Protein 3NUR (pdb70)

Solvent-accessible surface area: 13590 Å² total

B-factor: mean 18.3, std 12.41, range [3.0, 87.82]

Sequence (299 aa):
KSITFEEHYVIIEDIQKETNADELSHHDERIQFNNQDVQIQVLSYGNGSPSNLVGQKAIELCQKANDQLANYIAQYPNRFVGFATLPINEPEAAAREFERCINDLGFKGALIGRAQDGFLDQDKYDIIFKTAENLDVPIYLHPAPVNSDIYQSYYKGNYPEVTAATFACFGYGWHIDVGIIHAIHLVLSGIFDRYPKLNIIGHWGEFIPFFLERDEALFAEHLNHSSVSYYFKNSFYITPSGLTKPQFDLVKKEVGIDRILYAADYPYIEPEKLGVFLDELGLTDEEKEKISSYTNGAKLLGL

Secondary structure (DSSP, 8-state):
-EEEEEEEEB-HHHHHH--TTBTT-HHHHHH--TT-EEEEEEEE-TT-GGGS-HHHHHHHHHHHHHHHHHHHHHSTTTEEE-B---TTSHHHHHHHHHHHHHTT----EE---BTTB-TTSGGGHHHHHHHHHHT--EEB---PPPHHHIIIII--SS-HHHHHHHHTTTTHHHHHHHHHHHHHHHTTHHHHSTT---B-GGGTTGGGGS----SS--TTSSS-HHHHHHHS--B------HHHHHHHHHHH-GGGB-B---TTT---TTHHHHTTSS---HHHHHIIIIIHHHHHHT-

Nearest PDB structures (foldseek):
  8yt2-assembly2_C  TM=8.471E-01  e=1.048E-15  Pseudomonas fluorescens
  6mgt-assembly1_B  TM=7.999E-01  e=3.110E-15  Pseudomonas fluorescens
  4epk-assembly1_B  TM=8.417E-01  e=3.799E-14  Pseudomonas fluorescens
  8fum-assembly1_H  TM=7.997E-01  e=4.814E-12  Rhodococcus wratislaviensis NBRC 100605
  6m1w-assembly1_A  TM=7.226E-01  e=1.282E-11  Rhodococcus wratislaviensis

CATH classification: 3.20.20.140

Radius of gyration: 18.46 Å; Cα contacts (8 Å, |Δi|>4): 537; chains: 1; bounding box: 50×48×47 Å

Structure (mmCIF, N/CA/C/O backbone):
data_3NUR
#
_entry.id   3NUR
#
_cell.length_a   83.289
_cell.length_b   99.160
_cell.length_c   92.126
_cell.angle_alpha   90.00
_cell.angle_beta   90.00
_cell.angle_gamma   90.00
#
_symmetry.space_group_name_H-M   'C 2 2 21'
#
loop_
_entity.id
_entity.type
_entity.pdbx_description
1 polymer Amidohydrolase
2 non-polymer 'CALCIUM ION'
3 water water
#
loop_
_atom_site.group_PDB
_atom_site.id
_atom_site.type_symbol
_atom_site.label_atom_id
_atom_site.label_alt_id
_atom_site.label_comp_id
_atom_site.label_asym_id
_atom_site.label_entity_id
_atom_site.label_seq_id
_atom_site.pdbx_PDB_ins_code
_atom_site.Cartn_x
_atom_site.Cartn_y
_atom_site.Cartn_z
_atom_site.occupancy
_atom_site.B_iso_or_equiv
_atom_site.auth_seq_id
_atom_site.auth_comp_id
_atom_site.auth_asym_id
_atom_site.auth_atom_id
_atom_site.pdbx_PDB_model_num
ATOM 9 N N . LYS A 1 23 ? 23.259 12.404 33.206 1.00 21.92 23 LYS A N 1
ATOM 10 C CA . LYS A 1 23 ? 23.580 13.806 33.467 1.00 20.99 23 LYS A CA 1
ATOM 11 C C . LYS A 1 23 ? 23.081 14.756 32.390 1.00 22.04 23 LYS A C 1
ATOM 12 O O . LYS A 1 23 ? 22.931 14.367 31.231 1.00 21.45 23 LYS A O 1
ATOM 18 N N . SER A 1 24 ? 22.793 16.000 32.792 1.00 14.63 24 SER A N 1
ATOM 19 C CA . SER A 1 24 ? 22.243 16.979 31.873 1.00 12.00 24 SER A CA 1
ATOM 20 C C . SER A 1 24 ? 23.065 18.229 31.744 1.00 13.69 24 SER A C 1
ATOM 21 O O . SER A 1 24 ? 23.898 18.534 32.611 1.00 13.37 24 SER A O 1
ATOM 24 N N . ILE A 1 25 ? 22.814 18.956 30.654 1.00 8.36 25 ILE A N 1
ATOM 25 C CA . ILE A 1 25 ? 23.334 20.305 30.396 1.00 9.08 25 ILE A CA 1
ATOM 26 C C . ILE A 1 25 ? 22.052 21.169 30.499 1.00 12.59 25 ILE A C 1
ATOM 27 O O . ILE A 1 25 ? 21.075 20.889 29.794 1.00 11.34 25 ILE A O 1
ATOM 32 N N . THR A 1 26 ? 22.038 22.183 31.378 1.00 8.20 26 THR A N 1
ATOM 33 C CA . THR A 1 26 ? 20.851 23.040 31.558 1.00 8.11 26 THR A CA 1
ATOM 34 C C . THR A 1 26 ? 21.140 24.440 30.966 1.00 11.78 26 THR A C 1
ATOM 35 O O . THR A 1 26 ? 22.224 25.010 31.193 1.00 11.41 26 THR A O 1
ATOM 39 N N . PHE A 1 27 ? 20.184 24.973 30.191 1.00 8.20 27 PHE A N 1
ATOM 40 C CA . PHE A 1 27 ? 20.407 26.172 29.382 1.00 8.25 27 PHE A CA 1
ATOM 41 C C . PHE A 1 27 ? 19.903 27.536 29.856 1.00 12.10 27 PHE A C 1
ATOM 42 O O . PHE A 1 27 ? 20.268 28.556 29.253 1.00 12.16 27 PHE A O 1
ATOM 50 N N . GLU A 1 28 ? 19.033 27.571 30.878 1.00 8.96 28 GLU A N 1
ATOM 51 C CA . GLU A 1 28 ? 18.497 28.858 31.337 1.00 8.42 28 GLU A CA 1
ATOM 52 C C . GLU A 1 28 ? 18.724 28.937 32.820 1.00 12.64 28 GLU A C 1
ATOM 53 O O . GLU A 1 28 ? 17.825 28.663 33.597 1.00 12.63 28 GLU A O 1
ATOM 59 N N . GLU A 1 29 ? 19.974 29.184 33.214 1.00 8.66 29 GLU A N 1
ATOM 60 C CA . GLU A 1 29 ? 20.387 29.163 34.620 1.00 8.56 29 GLU A CA 1
ATOM 61 C C . GLU A 1 29 ? 21.029 30.510 34.883 1.00 11.88 29 GLU A C 1
ATOM 62 O O . GLU A 1 29 ? 21.909 30.929 34.114 1.00 10.48 29 GLU A O 1
ATOM 68 N N . HIS A 1 30 ? 20.545 31.206 35.927 1.00 8.63 30 HIS A N 1
ATOM 69 C CA . HIS A 1 30 ? 20.908 32.595 36.150 1.00 8.91 30 HIS A CA 1
ATOM 70 C C . HIS A 1 30 ? 21.819 32.921 37.294 1.00 11.80 30 HIS A C 1
ATOM 71 O O . HIS A 1 30 ? 21.826 32.247 38.322 1.00 10.88 30 HIS A O 1
ATOM 78 N N . TYR A 1 31 ? 22.514 34.043 37.134 1.00 8.11 31 TYR A N 1
ATOM 79 C CA . TYR A 1 31 ? 23.346 34.607 38.182 1.00 7.62 31 TYR A CA 1
ATOM 80 C C . TYR A 1 31 ? 23.176 36.124 38.176 1.00 11.00 31 TYR A C 1
ATOM 81 O O . TYR A 1 31 ? 22.813 36.692 37.156 1.00 10.33 31 TYR A O 1
ATOM 90 N N . VAL A 1 32 ? 23.498 36.781 39.302 1.00 8.45 32 VAL A N 1
ATOM 91 C CA . VAL A 1 32 ? 23.575 38.244 39.362 1.00 9.54 32 VAL A CA 1
ATOM 92 C C . VAL A 1 32 ? 24.826 38.543 40.172 1.00 13.31 32 VAL A C 1
ATOM 93 O O . VAL A 1 32 ? 25.336 37.647 40.868 1.00 11.22 32 VAL A O 1
ATOM 97 N N . ILE A 1 33 ? 25.319 39.791 40.059 1.00 11.68 33 ILE A N 1
ATOM 98 C CA A ILE A 1 33 ? 26.473 40.257 40.825 0.50 12.27 33 ILE A CA 1
ATOM 99 C CA B ILE A 1 33 ? 26.492 40.286 40.787 0.50 12.35 33 ILE A CA 1
ATOM 100 C C . ILE A 1 33 ? 25.983 41.408 41.706 1.00 17.10 33 ILE A C 1
ATOM 101 O O . ILE A 1 33 ? 25.471 42.409 41.198 1.00 14.34 33 ILE A O 1
ATOM 110 N N . GLU A 1 34 ? 26.093 41.230 43.037 1.00 16.80 34 GLU A N 1
ATOM 111 C CA . GLU A 1 34 ? 25.613 42.211 44.028 1.00 18.81 34 GLU A CA 1
ATOM 112 C C . GLU A 1 34 ? 26.017 43.658 43.724 1.00 23.30 34 GLU A C 1
ATOM 113 O O . GLU A 1 34 ? 25.148 44.530 43.698 1.00 22.39 34 GLU A O 1
ATOM 119 N N . ASP A 1 35 ? 27.314 43.893 43.441 1.00 21.73 35 ASP A N 1
ATOM 120 C CA . ASP A 1 35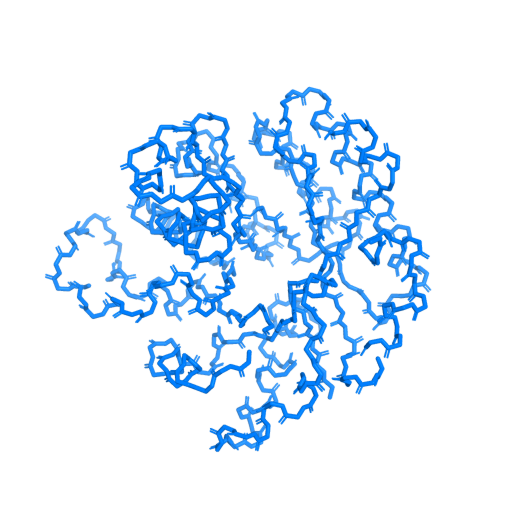 ? 27.833 45.227 43.124 1.00 22.57 35 ASP A CA 1
ATOM 121 C C . ASP A 1 35 ? 27.221 45.823 41.860 1.00 26.18 35 ASP A C 1
ATOM 122 O O . ASP A 1 35 ? 27.009 47.038 41.805 1.00 26.13 35 ASP A O 1
ATOM 127 N N . ILE A 1 36 ? 26.875 44.964 40.869 1.00 20.95 36 ILE A N 1
ATOM 128 C CA . ILE A 1 36 ? 26.232 45.401 39.624 1.00 19.46 36 ILE A CA 1
ATOM 129 C C . ILE A 1 36 ? 24.775 45.694 39.931 1.00 22.54 36 ILE A C 1
ATOM 130 O O . ILE A 1 36 ? 24.235 46.674 39.410 1.00 21.22 36 ILE A O 1
ATOM 135 N N . GLN A 1 37 ? 24.150 44.885 40.822 1.00 19.27 37 GLN A N 1
ATOM 136 C CA . GLN A 1 37 ? 22.750 45.110 41.222 1.00 19.97 37 GLN A CA 1
ATOM 137 C C . GLN A 1 37 ? 22.545 46.467 41.903 1.00 26.50 37 GLN A C 1
ATOM 138 O O . GLN A 1 37 ? 21.502 47.081 41.704 1.00 26.26 37 GLN A O 1
ATOM 144 N N . LYS A 1 38 ? 23.531 46.927 42.699 1.00 25.75 38 LYS A N 1
ATOM 145 C CA . LYS A 1 38 ? 23.472 48.234 43.381 1.00 27.36 38 LYS A CA 1
ATOM 146 C C . LYS A 1 38 ? 23.420 49.368 42.340 1.00 35.06 38 LYS A C 1
ATOM 147 O O . LYS A 1 38 ? 22.753 50.374 42.567 1.00 35.05 38 LYS A O 1
ATOM 153 N N . GLU A 1 39 ? 24.103 49.181 41.191 1.00 33.55 39 GLU A N 1
ATOM 154 C CA . GLU A 1 39 ? 24.177 50.149 40.086 1.00 34.18 39 GLU A CA 1
ATOM 155 C C . GLU A 1 39 ? 22.967 50.119 39.152 1.00 40.73 39 GLU A C 1
ATOM 156 O O . GLU A 1 39 ? 22.515 51.183 38.727 1.00 42.12 39 GLU A O 1
ATOM 162 N N . THR A 1 40 ? 22.455 48.919 38.809 1.00 36.79 40 THR A N 1
ATOM 163 C CA . THR A 1 40 ? 21.287 48.779 37.928 1.00 38.17 40 THR A CA 1
ATOM 164 C C . THR A 1 40 ? 20.000 49.088 38.713 1.00 87.82 40 THR A C 1
ATOM 165 O O . THR A 1 40 ? 19.019 48.345 38.660 1.00 59.17 40 THR A O 1
ATOM 169 N N . ASN A 1 68 ? 17.994 35.638 46.970 1.00 32.14 68 ASN A N 1
ATOM 170 C CA . ASN A 1 68 ? 19.421 35.919 47.100 1.00 30.21 68 ASN A CA 1
ATOM 171 C C . ASN A 1 68 ? 20.305 34.849 46.443 1.00 27.64 68 ASN A C 1
ATOM 172 O O . ASN A 1 68 ? 21.475 35.119 46.189 1.00 26.04 68 ASN A O 1
ATOM 177 N N . ALA A 1 69 ? 19.761 33.626 46.209 1.00 21.55 69 ALA A N 1
ATOM 178 C CA . ALA A 1 69 ? 20.502 32.502 45.625 1.00 20.00 69 ALA A CA 1
ATOM 179 C C . ALA A 1 69 ? 20.996 32.746 44.191 1.00 19.29 69 ALA A C 1
ATOM 180 O O . ALA A 1 69 ? 21.818 31.976 43.692 1.00 17.84 69 ALA A O 1
ATOM 182 N N . ASP A 1 70 ? 20.530 33.832 43.544 1.00 12.73 70 ASP A N 1
ATOM 183 C CA . ASP A 1 70 ? 21.023 34.180 42.207 1.00 11.35 70 ASP A CA 1
ATOM 184 C C . ASP A 1 70 ? 22.409 34.829 42.287 1.00 15.01 70 ASP A C 1
ATOM 185 O O . ASP A 1 70 ? 23.141 34.786 41.312 1.00 14.39 70 ASP A O 1
ATOM 190 N N . GLU A 1 71 ? 22.807 35.358 43.472 1.00 12.55 71 GLU A N 1
ATOM 191 C CA . GLU A 1 71 ? 24.134 35.985 43.612 1.00 13.62 71 GLU A CA 1
ATOM 192 C C . GLU A 1 71 ? 25.226 34.971 43.310 1.00 17.20 71 GLU A C 1
ATOM 193 O O . GLU A 1 71 ? 25.209 33.862 43.857 1.00 17.60 71 GLU A O 1
ATOM 199 N N . LEU A 1 72 ? 26.147 35.335 42.417 1.00 15.35 72 LEU A N 1
ATOM 200 C CA . LEU A 1 72 ? 27.225 34.456 41.974 1.00 16.76 72 LEU A CA 1
ATOM 201 C C . LEU A 1 72 ? 28.055 33.852 43.129 1.00 19.55 72 LEU A C 1
ATOM 202 O O . LEU A 1 72 ? 28.569 32.743 42.992 1.00 18.56 72 LEU A O 1
ATOM 207 N N . SER A 1 73 ? 28.088 34.535 44.281 1.00 16.39 73 SER A N 1
ATOM 208 C CA . SER A 1 73 ? 28.788 34.070 45.496 1.00 17.08 73 SER A CA 1
ATOM 209 C C . SER A 1 73 ? 28.093 32.856 46.169 1.00 21.20 73 SER A C 1
ATOM 210 O O . SER A 1 73 ? 28.710 32.179 46.998 1.00 21.35 73 SER A O 1
ATOM 213 N N . HIS A 1 74 ? 26.823 32.579 45.820 1.00 16.69 74 HIS A N 1
ATOM 214 C CA . HIS A 1 74 ? 26.046 31.467 46.388 1.00 17.04 74 HIS A CA 1
ATOM 215 C C . HIS A 1 74 ? 26.347 30.141 45.663 1.00 16.96 74 HIS A C 1
ATOM 216 O O . HIS A 1 74 ? 25.434 29.429 45.220 1.00 15.15 74 HIS A O 1
ATOM 223 N N . HIS A 1 75 ? 27.636 29.806 45.596 1.00 12.88 75 HIS A N 1
ATOM 224 C CA . HIS A 1 75 ? 28.188 28.647 44.904 1.00 12.80 75 HIS A CA 1
ATOM 225 C C . HIS A 1 75 ? 27.698 27.304 45.459 1.00 15.21 75 HIS A C 1
ATOM 226 O O . HIS A 1 75 ? 27.302 26.418 44.695 1.00 13.53 75 HIS A O 1
ATOM 233 N N . ASP A 1 76 ? 27.777 27.133 46.771 1.00 12.04 76 ASP A N 1
ATOM 234 C CA . ASP A 1 76 ? 27.374 25.874 47.396 1.00 12.18 76 ASP A CA 1
ATOM 235 C C . ASP A 1 76 ? 25.906 25.543 47.191 1.00 14.68 76 ASP A C 1
ATOM 236 O O . ASP A 1 76 ? 25.579 24.381 46.945 1.00 13.12 76 ASP A O 1
ATOM 241 N N . GLU A 1 77 ? 25.022 26.549 47.257 1.00 12.77 77 GLU A N 1
ATOM 242 C CA . GLU A 1 77 ? 23.589 26.336 47.013 1.00 12.79 77 GLU A CA 1
ATOM 243 C C . GLU A 1 77 ? 23.370 25.875 45.570 1.00 14.44 77 GLU A C 1
ATOM 244 O O . GLU A 1 77 ? 22.591 24.956 45.337 1.00 14.50 77 GLU A O 1
ATOM 250 N N . ARG A 1 78 ? 24.117 26.465 44.633 1.00 11.06 78 ARG A N 1
ATOM 251 C CA . ARG A 1 78 ? 24.055 26.128 43.198 1.00 10.69 78 ARG A CA 1
ATOM 252 C C . ARG A 1 78 ? 24.522 24.673 42.951 1.00 14.15 78 ARG A C 1
ATOM 253 O O . ARG A 1 78 ? 23.831 23.890 42.286 1.00 12.43 78 ARG A O 1
ATOM 261 N N . ILE A 1 79 ? 25.683 24.306 43.518 1.00 10.78 79 ILE A N 1
ATOM 262 C CA . ILE A 1 79 ? 26.247 22.955 43.360 1.00 10.83 79 ILE A CA 1
ATOM 263 C C . ILE A 1 79 ? 25.373 21.891 43.987 1.00 14.05 79 ILE A C 1
ATOM 264 O O . ILE A 1 79 ? 25.258 20.796 43.425 1.00 13.17 79 ILE A O 1
ATOM 269 N N . GLN A 1 80 ? 24.779 22.191 45.163 1.00 11.52 80 GLN A N 1
ATOM 270 C CA . GLN A 1 80 ? 23.875 21.261 45.854 1.00 10.99 80 GLN A CA 1
ATOM 271 C C . GLN A 1 80 ? 22.709 20.930 44.917 1.00 14.85 80 GLN A C 1
ATOM 272 O O . GLN A 1 80 ? 22.399 19.745 44.722 1.00 14.22 80 GLN A O 1
ATOM 278 N N . PHE A 1 81 ? 22.105 21.979 44.297 1.00 9.80 81 PHE A N 1
ATOM 279 C CA . PHE A 1 81 ? 20.983 21.783 43.391 1.00 9.24 81 PHE A CA 1
ATOM 280 C C . PHE A 1 81 ? 21.397 20.936 42.193 1.00 11.55 81 PHE A C 1
ATOM 281 O O . PHE A 1 81 ? 20.722 19.964 41.879 1.00 11.98 81 PHE A O 1
ATOM 297 N N . ASN A 1 83 ? 24.017 18.833 41.754 1.00 13.23 83 ASN A N 1
ATOM 298 C CA . ASN A 1 83 ? 24.361 17.462 42.128 1.00 13.61 83 ASN A CA 1
ATOM 299 C C . ASN A 1 83 ? 23.154 16.615 42.449 1.00 15.89 83 ASN A C 1
ATOM 300 O O . ASN A 1 83 ? 23.075 15.485 41.981 1.00 15.78 83 ASN A O 1
ATOM 305 N N . ASN A 1 84 ? 22.190 17.169 43.187 1.00 11.98 84 ASN A N 1
ATOM 306 C CA . ASN A 1 84 ? 20.966 16.449 43.548 1.00 11.96 84 ASN A CA 1
ATOM 307 C C . ASN A 1 84 ? 20.051 16.193 42.356 1.00 15.91 84 ASN A C 1
ATOM 308 O O . ASN A 1 84 ? 19.247 15.257 42.391 1.00 14.85 84 ASN A O 1
ATOM 313 N N . GLN A 1 85 ? 20.129 17.063 41.331 1.00 11.63 85 GLN A N 1
ATOM 314 C CA . GLN A 1 85 ? 19.272 16.942 40.134 1.00 11.14 85 GLN A CA 1
ATOM 315 C C . GLN A 1 85 ? 19.966 16.370 38.904 1.00 15.66 85 GLN A C 1
ATOM 316 O O . GLN A 1 85 ? 19.421 16.454 37.790 1.00 14.83 85 GLN A O 1
ATOM 322 N N . ASP A 1 86 ? 21.168 15.798 39.088 1.00 12.95 86 ASP A N 1
ATOM 323 C CA . ASP A 1 86 ? 21.954 15.165 38.024 1.00 13.32 86 ASP A CA 1
ATOM 324 C C . ASP A 1 86 ? 22.322 16.125 36.880 1.00 13.82 86 ASP A C 1
ATOM 325 O O . ASP A 1 86 ? 22.340 15.733 35.710 1.00 14.57 86 ASP A O 1
ATOM 330 N N . VAL A 1 87 ? 22.573 17.387 37.222 1.00 9.54 87 VAL A N 1
ATOM 331 C CA . VAL A 1 87 ? 22.984 18.396 36.249 1.00 8.02 87 VAL A CA 1
ATOM 332 C C . VAL A 1 87 ? 24.509 18.441 36.258 1.00 11.64 87 VAL A C 1
ATOM 333 O O . VAL A 1 87 ? 25.098 18.836 37.269 1.00 12.01 87 VAL A O 1
ATOM 337 N N . GLN A 1 88 ? 25.136 18.146 35.111 1.00 9.88 88 GLN A N 1
ATOM 338 C CA . GLN A 1 88 ? 26.592 18.196 34.959 1.00 10.57 88 GLN A CA 1
ATOM 339 C C . GLN A 1 88 ? 26.994 19.639 34.688 1.00 14.06 88 GLN A C 1
ATOM 340 O O . GLN A 1 88 ? 27.970 20.114 35.259 1.00 13.56 88 GLN A O 1
ATOM 346 N N . ILE A 1 89 ? 26.267 20.328 33.772 1.00 10.53 89 ILE A N 1
ATOM 347 C CA . ILE A 1 89 ? 26.613 21.698 33.406 1.00 10.11 89 ILE A CA 1
ATOM 348 C C . ILE A 1 89 ? 25.439 22.647 33.473 1.00 14.60 89 ILE A C 1
ATOM 349 O O . ILE A 1 89 ? 24.355 22.334 32.959 1.00 13.85 89 ILE A O 1
ATOM 354 N N . GLN A 1 90 ? 25.690 23.858 34.022 1.00 10.88 90 GLN A N 1
ATOM 355 C CA . GLN A 1 90 ? 24.748 24.946 33.917 1.00 9.66 90 GLN A CA 1
ATOM 356 C C . GLN A 1 90 ? 25.383 25.926 32.922 1.00 11.33 90 GLN A C 1
ATOM 357 O O . GLN A 1 90 ? 26.574 26.256 33.046 1.00 10.17 90 GLN A O 1
ATOM 363 N N . VAL A 1 91 ? 24.591 26.385 31.961 1.00 8.28 91 VAL A N 1
ATOM 364 C CA . VAL A 1 91 ? 24.994 27.431 31.003 1.00 8.97 91 VAL A CA 1
ATOM 365 C C . VAL A 1 91 ? 24.501 28.707 31.698 1.00 12.87 91 VAL A C 1
ATOM 366 O O . VAL A 1 91 ? 23.289 28.874 31.924 1.00 12.28 91 VAL A O 1
ATOM 370 N N . LEU A 1 92 ? 25.445 29.551 32.152 1.00 8.93 92 LEU A N 1
ATOM 371 C CA . LEU A 1 92 ? 25.105 30.696 32.990 1.00 9.21 92 LEU A CA 1
ATOM 372 C C . LEU A 1 92 ? 24.861 32.008 32.225 1.00 12.09 92 LEU A C 1
ATOM 373 O O . LEU A 1 92 ? 25.631 32.357 31.327 1.00 12.70 92 LEU A O 1
ATOM 378 N N . SER A 1 93 ? 23.779 32.721 32.604 1.00 9.10 93 SER A N 1
ATOM 379 C CA . SER A 1 93 ? 23.381 34.008 32.022 1.00 9.07 93 SER A CA 1
ATOM 380 C C . SER A 1 93 ? 22.932 34.974 33.113 1.00 10.62 93 SER A C 1
ATOM 381 O O . SER A 1 93 ? 22.488 34.514 34.152 1.00 10.26 93 SER A O 1
ATOM 384 N N . TYR A 1 94 ? 23.038 36.305 32.892 1.00 8.80 94 TYR A N 1
ATOM 385 C CA . TYR A 1 94 ? 22.614 37.282 33.894 1.00 8.64 94 TYR A CA 1
ATOM 386 C C . TYR A 1 94 ? 21.099 37.212 34.125 1.00 14.05 94 TYR A C 1
ATOM 387 O O . TYR A 1 94 ? 20.339 37.066 33.166 1.00 16.42 94 TYR A O 1
ATOM 396 N N . GLY A 1 95 ? 20.695 37.269 35.387 1.00 9.64 95 GLY A N 1
ATOM 397 C CA . GLY A 1 95 ? 19.301 37.193 35.812 1.00 9.67 95 GLY A CA 1
ATOM 398 C C . GLY A 1 95 ? 18.610 38.538 35.923 1.00 14.66 95 GLY A C 1
ATOM 399 O O . GLY A 1 95 ? 18.806 39.419 35.080 1.00 14.04 95 GLY A O 1
ATOM 400 N N . ASN A 1 96 ? 17.756 38.683 36.941 1.00 12.84 96 ASN A N 1
ATOM 401 C CA . ASN A 1 96 ? 16.951 39.901 37.144 1.00 14.23 96 ASN A CA 1
ATOM 402 C C . ASN A 1 96 ? 17.795 41.157 37.227 1.00 18.49 96 ASN A C 1
ATOM 403 O O . ASN A 1 96 ? 18.844 41.143 37.859 1.00 18.48 96 ASN A O 1
ATOM 408 N N . GLY A 1 97 ? 17.345 42.216 36.561 1.00 16.45 97 GLY A N 1
ATOM 409 C CA . GLY A 1 97 ? 18.048 43.497 36.555 1.00 16.33 97 GLY A CA 1
ATOM 410 C C . GLY A 1 97 ? 19.311 43.515 35.725 1.00 19.46 97 GLY A C 1
ATOM 411 O O . GLY A 1 97 ? 20.254 44.234 36.048 1.00 20.52 97 GLY A O 1
ATOM 412 N N . SER A 1 98 ? 19.359 42.706 34.651 1.00 14.73 98 SER A N 1
ATOM 413 C CA . SER A 1 98 ? 20.537 42.645 33.776 1.00 12.66 98 SER A CA 1
ATOM 414 C C . SER A 1 98 ? 20.963 44.052 33.295 1.00 16.63 98 SER A C 1
ATOM 415 O O . SER A 1 98 ? 20.094 44.846 32.920 1.00 16.84 98 SER A O 1
ATOM 418 N N . PRO A 1 99 ? 22.281 44.350 33.260 1.00 13.24 99 PRO A N 1
ATOM 419 C CA . PRO A 1 99 ? 22.732 45.660 32.739 1.00 13.10 99 PRO A CA 1
ATOM 420 C C . PRO A 1 99 ? 22.498 45.833 31.234 1.00 16.97 99 PRO A C 1
ATOM 421 O O . PRO A 1 99 ? 22.718 46.925 30.719 1.00 15.69 99 PRO A O 1
ATOM 425 N N . SER A 1 100 ? 22.032 44.773 30.527 1.00 14.74 100 SER A N 1
ATOM 426 C CA . SER A 1 100 ? 21.718 44.865 29.098 1.00 14.35 100 SER A CA 1
ATOM 427 C C . SER A 1 100 ? 20.572 45.869 28.842 1.00 16.90 100 SER A C 1
ATOM 428 O O . SER A 1 100 ? 20.450 46.377 27.731 1.00 16.68 100 SER A O 1
ATOM 431 N N . ASN A 1 101 ? 19.721 46.136 29.854 1.00 14.67 101 ASN A N 1
ATOM 432 C CA . ASN A 1 101 ? 18.593 47.061 29.666 1.00 15.99 101 ASN A CA 1
ATOM 433 C C . ASN A 1 101 ? 18.967 48.544 29.859 1.00 18.90 101 ASN A C 1
ATOM 434 O O . ASN A 1 101 ? 18.148 49.418 29.592 1.00 18.60 101 ASN A O 1
ATOM 439 N N . LEU A 1 102 ? 20.210 48.821 30.295 1.00 14.01 102 LEU A N 1
ATOM 440 C CA . LEU A 1 102 ? 20.719 50.184 30.473 1.00 13.00 102 LEU A CA 1
ATOM 441 C C . LEU A 1 102 ? 21.161 50.764 29.122 1.00 15.71 102 LEU A C 1
ATOM 442 O O . LEU A 1 102 ? 21.166 50.061 28.121 1.00 14.51 102 LEU A O 1
ATOM 447 N N . VAL A 1 103 ? 21.563 52.047 29.097 1.00 14.06 103 VAL A N 1
ATOM 448 C CA . VAL A 1 103 ? 21.993 52.675 27.857 1.00 14.22 103 VAL A CA 1
ATOM 449 C C . VAL A 1 103 ? 23.432 53.168 27.950 1.00 17.50 103 VAL A C 1
ATOM 450 O O . VAL A 1 103 ? 23.965 53.384 29.048 1.00 17.79 103 VAL A O 1
ATOM 454 N N . GLY A 1 104 ? 24.010 53.391 26.782 1.00 13.61 104 GLY A N 1
ATOM 455 C CA . GLY A 1 104 ? 25.323 53.983 26.578 1.00 13.59 104 GLY A CA 1
ATOM 456 C C . GLY A 1 104 ? 26.502 53.338 27.262 1.00 18.17 104 GLY A C 1
ATOM 457 O O . GLY A 1 104 ? 26.533 52.122 27.463 1.00 15.33 104 GLY A O 1
ATOM 458 N N . GLN A 1 105 ? 27.487 54.182 27.626 1.00 16.12 105 GLN A N 1
ATOM 459 C CA . GLN A 1 105 ? 28.723 53.753 28.272 1.00 15.76 105 GLN A CA 1
ATOM 460 C C . GLN A 1 105 ? 28.486 52.949 29.562 1.00 17.38 105 GLN A C 1
ATOM 461 O O . GLN A 1 105 ? 29.208 51.965 29.795 1.00 16.37 105 GLN A O 1
ATOM 467 N N . LYS A 1 106 ? 27.501 53.365 30.394 1.00 13.62 106 LYS A N 1
ATOM 468 C CA . LYS A 1 106 ? 27.190 52.636 31.630 1.00 14.09 106 LYS A CA 1
ATOM 469 C C . LYS A 1 106 ? 26.791 51.178 31.311 1.00 17.77 106 LYS A C 1
ATOM 470 O O . LYS A 1 106 ? 27.277 50.261 31.984 1.00 17.29 106 LYS A O 1
ATOM 476 N N . ALA A 1 107 ? 25.929 50.967 30.281 1.00 15.12 107 ALA A N 1
ATOM 477 C CA . ALA A 1 107 ? 25.504 49.618 29.854 1.00 14.37 107 ALA A CA 1
ATOM 478 C C . ALA A 1 107 ? 26.731 48.817 29.404 1.00 16.35 107 ALA A C 1
ATOM 479 O O . ALA A 1 107 ? 26.906 47.665 29.825 1.00 14.43 107 ALA A O 1
ATOM 481 N N . ILE A 1 108 ? 27.597 49.446 28.580 1.00 12.24 108 ILE A N 1
ATOM 482 C CA . ILE A 1 108 ? 28.824 48.810 28.087 1.00 12.09 108 ILE A CA 1
ATOM 483 C C . ILE A 1 108 ? 29.729 48.342 29.240 1.00 16.20 108 ILE A C 1
ATOM 484 O O . ILE A 1 108 ? 30.100 47.161 29.278 1.00 13.36 108 ILE A O 1
ATOM 489 N N . GLU A 1 109 ? 30.082 49.265 30.163 1.00 14.28 109 GLU A N 1
ATOM 490 C CA . GLU A 1 109 ? 30.978 48.982 31.288 1.00 14.56 109 GLU A CA 1
ATOM 491 C C . GLU A 1 109 ? 30.420 47.914 32.229 1.00 16.69 109 GLU A C 1
ATOM 492 O O . GLU A 1 109 ? 31.165 47.032 32.628 1.00 16.79 109 GLU A O 1
ATOM 498 N N . LEU A 1 110 ? 29.123 47.982 32.558 1.00 12.65 110 LEU A N 1
ATOM 499 C CA . LEU A 1 110 ? 28.510 47.007 33.454 1.00 12.01 110 LEU A CA 1
ATOM 500 C C . LEU A 1 110 ? 28.380 45.627 32.828 1.00 14.88 110 LEU A C 1
ATOM 501 O O . LEU A 1 110 ? 28.572 44.643 33.544 1.00 14.62 110 LEU A O 1
ATOM 506 N N . CYS A 1 111 ? 28.129 45.537 31.488 1.00 13.09 111 CYS A N 1
ATOM 507 C CA . CYS A 1 111 ? 28.081 44.218 30.819 1.00 12.58 111 CYS A CA 1
ATOM 508 C C . CYS A 1 111 ? 29.492 43.605 30.818 1.00 15.38 111 CYS A C 1
ATOM 509 O O . CYS A 1 111 ? 29.647 42.405 31.084 1.00 14.40 111 CYS A O 1
ATOM 512 N N . GLN A 1 112 ? 30.525 44.429 30.526 1.00 11.81 112 GLN A N 1
ATOM 513 C CA . GLN A 1 112 ? 31.927 43.972 30.531 1.00 11.94 112 GLN A CA 1
ATOM 514 C C . GLN A 1 112 ? 32.322 43.407 31.896 1.00 17.11 112 GLN A C 1
ATOM 515 O O . GLN A 1 112 ? 32.954 42.354 31.972 1.00 17.87 112 GLN A O 1
ATOM 521 N N . LYS A 1 113 ? 31.906 44.072 32.955 1.00 14.95 113 LYS A N 1
ATOM 522 C CA . LYS A 1 113 ? 32.186 43.654 34.310 1.00 14.59 113 LYS A CA 1
ATOM 523 C C . LYS A 1 113 ? 31.495 42.331 34.639 1.00 14.68 113 LYS A C 1
ATOM 524 O O . LYS A 1 113 ? 32.109 41.445 35.243 1.00 11.38 113 LYS A O 1
ATOM 530 N N . ALA A 1 114 ? 30.202 42.224 34.220 1.00 11.06 114 ALA A N 1
ATOM 531 C CA . ALA A 1 114 ? 29.472 41.003 34.509 1.00 11.67 114 ALA A CA 1
ATOM 532 C C . ALA A 1 114 ? 30.175 39.836 33.809 1.00 12.84 114 ALA A C 1
ATOM 533 O O . ALA A 1 114 ? 30.452 38.817 34.457 1.00 11.75 114 ALA A O 1
ATOM 535 N N . ASN A 1 115 ? 30.498 39.993 32.502 1.00 9.80 115 ASN A N 1
ATOM 536 C CA . ASN A 1 115 ? 31.163 38.934 31.721 1.00 10.24 115 ASN A CA 1
ATOM 537 C C . ASN A 1 115 ? 32.532 38.544 32.297 1.00 14.53 115 ASN A C 1
ATOM 538 O O . ASN A 1 115 ? 32.844 37.353 32.388 1.00 13.62 115 ASN A O 1
ATOM 543 N N . ASP A 1 116 ? 33.315 39.536 32.729 1.00 12.83 116 ASP A N 1
ATOM 544 C CA . ASP A 1 116 ? 34.630 39.267 33.331 1.00 13.11 116 ASP A CA 1
ATOM 545 C C . ASP A 1 116 ? 34.494 38.496 34.634 1.00 15.88 116 ASP A C 1
ATOM 546 O O . ASP A 1 116 ? 35.251 37.547 34.850 1.00 14.79 116 ASP A O 1
ATOM 551 N N . GLN A 1 117 ? 33.538 38.893 35.497 1.00 13.74 117 GLN A N 1
ATOM 552 C CA . GLN A 1 117 ? 33.348 38.208 36.783 1.00 13.72 117 GLN A CA 1
ATOM 553 C C . GLN A 1 117 ? 32.846 36.790 36.560 1.00 14.84 117 GLN A C 1
ATOM 554 O O . GLN A 1 117 ? 33.275 35.864 37.252 1.00 12.96 117 GLN A O 1
ATOM 560 N N . LEU A 1 118 ? 31.957 36.609 35.565 1.00 11.15 118 LEU A N 1
ATOM 561 C CA . LEU A 1 118 ? 31.448 35.287 35.215 1.00 9.89 118 LEU A CA 1
ATOM 562 C C . LEU A 1 118 ? 32.584 34.388 34.744 1.00 13.58 118 LEU A C 1
ATOM 563 O O . LEU A 1 118 ? 32.686 33.254 35.211 1.00 12.55 118 LEU A O 1
ATOM 568 N N . ALA A 1 119 ? 33.443 34.894 33.831 1.00 12.90 119 ALA A N 1
ATOM 569 C CA . ALA A 1 119 ? 34.604 34.153 33.317 1.00 12.98 119 ALA A CA 1
ATOM 570 C C . ALA A 1 119 ? 35.562 33.721 34.455 1.00 16.14 119 ALA A C 1
ATOM 571 O O . ALA A 1 119 ? 36.062 32.599 34.408 1.00 14.66 119 ALA A O 1
ATOM 573 N N . ASN A 1 120 ? 35.798 34.601 35.464 1.00 15.05 120 ASN A N 1
ATOM 574 C CA . ASN A 1 120 ? 36.633 34.287 36.636 1.00 15.81 120 ASN A CA 1
ATOM 575 C C . ASN A 1 120 ? 36.020 33.139 37.454 1.00 18.74 120 ASN A C 1
ATOM 576 O O . ASN A 1 120 ? 36.740 32.274 37.950 1.00 18.83 120 ASN A O 1
ATOM 581 N N . TYR A 1 121 ? 34.687 33.124 37.568 1.00 14.69 121 TYR A N 1
ATOM 582 C CA . TYR A 1 121 ? 33.968 32.083 38.297 1.00 14.19 121 TYR A CA 1
ATOM 583 C C . TYR A 1 121 ? 34.050 30.743 37.564 1.00 16.71 121 TYR A C 1
ATOM 584 O O . TYR A 1 121 ? 34.319 29.715 38.191 1.00 17.68 121 TYR A O 1
ATOM 593 N N . ILE A 1 122 ? 33.818 30.748 36.247 1.00 13.05 122 ILE A N 1
ATOM 594 C CA . ILE A 1 122 ? 33.844 29.512 35.441 1.00 12.81 122 ILE A CA 1
ATOM 595 C C . ILE A 1 122 ? 35.251 28.912 35.449 1.00 17.09 122 ILE A C 1
ATOM 596 O O . ILE A 1 122 ? 35.393 27.686 35.517 1.00 16.15 122 ILE A O 1
ATOM 601 N N . ALA A 1 123 ? 36.290 29.773 35.420 1.00 15.03 123 ALA A N 1
ATOM 602 C CA . ALA A 1 123 ? 37.701 29.317 35.435 1.00 14.65 123 ALA A CA 1
ATOM 603 C C . ALA A 1 123 ? 38.005 28.466 36.696 1.00 19.35 123 ALA A C 1
ATOM 604 O O . ALA A 1 123 ? 38.850 27.569 36.624 1.00 17.95 123 ALA A O 1
ATOM 606 N N . GLN A 1 124 ? 37.305 28.745 37.828 1.00 16.76 124 GLN A N 1
ATOM 607 C CA . GLN A 1 124 ? 37.440 27.999 39.083 1.00 17.53 124 GLN A CA 1
ATOM 608 C C . GLN A 1 124 ? 36.736 26.635 39.024 1.00 21.26 124 GLN A C 1
ATOM 609 O O . GLN A 1 124 ? 37.229 25.677 39.615 1.00 20.80 124 GLN A O 1
ATOM 615 N N . TYR A 1 125 ? 35.597 26.532 38.295 1.00 17.24 125 TYR A N 1
ATOM 616 C CA . TYR A 1 125 ? 34.837 25.272 38.150 1.00 16.65 125 TYR A CA 1
ATOM 617 C C . TYR A 1 125 ? 34.564 25.006 36.638 1.00 18.23 125 TYR A C 1
ATOM 618 O O . TYR A 1 125 ? 33.404 25.044 36.225 1.00 16.51 125 TYR A O 1
ATOM 627 N N . PRO A 1 126 ? 35.624 24.794 35.791 1.00 14.63 126 PRO A N 1
ATOM 628 C CA . PRO A 1 126 ? 35.415 24.697 34.326 1.00 14.90 126 PRO A CA 1
ATOM 629 C C . PRO A 1 126 ? 34.641 23.496 33.833 1.00 18.57 126 PRO A C 1
ATOM 630 O O . PRO A 1 126 ? 34.196 23.495 32.689 1.00 18.52 126 PRO A O 1
ATOM 634 N N . ASN A 1 127 ? 34.546 22.454 34.659 1.00 15.64 127 ASN A N 1
ATOM 635 C CA . ASN A 1 127 ? 33.827 21.246 34.265 1.00 15.43 127 ASN A CA 1
ATOM 636 C C . ASN A 1 127 ? 32.327 21.342 34.545 1.00 17.76 127 ASN A C 1
ATOM 637 O O . ASN A 1 127 ? 31.572 20.519 34.034 1.00 17.50 127 ASN A O 1
ATOM 642 N N . ARG A 1 128 ? 31.889 22.352 35.311 1.00 14.35 128 ARG A N 1
ATOM 643 C CA . ARG A 1 128 ? 30.474 22.446 35.695 1.00 13.08 128 ARG A CA 1
ATOM 644 C C . ARG A 1 128 ? 29.713 23.601 35.087 1.00 13.48 128 ARG A C 1
ATOM 645 O O . ARG A 1 128 ? 28.491 23.667 35.227 1.00 11.52 128 ARG A O 1
ATOM 653 N N . PHE A 1 129 ? 30.431 24.537 34.473 1.00 10.43 129 PHE A N 1
ATOM 654 C CA . PHE A 1 129 ? 29.807 25.739 33.930 1.00 9.50 129 PHE A CA 1
ATOM 655 C C . PHE A 1 129 ? 30.320 26.133 32.573 1.00 12.72 129 PHE A C 1
ATOM 656 O O . PHE A 1 129 ? 31.486 25.910 32.235 1.00 12.83 129 PHE A O 1
ATOM 664 N N . VAL A 1 130 ? 29.425 26.724 31.796 1.00 9.81 130 VAL A N 1
ATOM 665 C CA . VAL A 1 130 ? 29.693 27.295 30.481 1.00 9.95 130 VAL A CA 1
ATOM 666 C C . VAL A 1 130 ? 29.040 28.700 30.545 1.00 12.79 130 VAL A C 1
ATOM 667 O O . VAL A 1 130 ? 27.990 28.867 31.181 1.00 13.07 130 VAL A O 1
ATOM 671 N N . GLY A 1 131 ? 29.662 29.693 29.918 1.00 8.76 131 GLY A N 1
ATOM 672 C CA . GLY A 1 131 ? 29.091 31.034 29.984 1.00 8.52 131 GLY A CA 1
ATOM 673 C C . GLY A 1 131 ? 28.378 31.506 28.740 1.00 11.37 131 GLY A C 1
ATOM 674 O O . GLY A 1 131 ? 28.779 31.184 27.616 1.00 10.37 131 GLY A O 1
ATOM 675 N N . PHE A 1 132 ? 27.305 32.280 28.956 1.00 8.46 132 PHE A N 1
ATOM 676 C CA . PHE A 1 132 ? 26.576 32.979 27.909 1.00 8.42 132 PHE A CA 1
ATOM 677 C C . PHE A 1 132 ? 26.832 34.459 28.161 1.00 12.15 132 PHE A C 1
ATOM 678 O O . PHE A 1 132 ? 26.822 34.909 29.324 1.00 10.60 132 PHE A O 1
ATOM 686 N N . ALA A 1 133 ? 27.109 35.195 27.086 1.00 8.52 133 ALA A N 1
ATOM 687 C CA . ALA A 1 133 ? 27.399 36.640 27.152 1.00 8.61 133 ALA A CA 1
ATOM 688 C C . ALA A 1 133 ? 26.188 37.486 27.540 1.00 11.61 133 ALA A C 1
ATOM 689 O O . ALA A 1 133 ? 25.049 37.163 27.169 1.00 10.83 133 ALA A O 1
ATOM 691 N N . THR A 1 134 ? 26.448 38.571 28.284 1.00 9.91 134 THR A N 1
ATOM 692 C CA . THR A 1 134 ? 25.489 39.619 28.647 1.00 10.02 134 THR A CA 1
ATOM 693 C C . THR A 1 134 ? 25.926 40.812 27.790 1.00 13.14 134 THR A C 1
ATOM 694 O O . THR A 1 134 ? 27.095 41.210 27.836 1.00 12.81 134 THR A O 1
ATOM 698 N N . LEU A 1 135 ? 25.020 41.302 26.932 1.00 8.80 135 LEU A N 1
ATOM 699 C CA . LEU A 1 135 ? 25.367 42.322 25.937 1.00 8.79 135 LEU A CA 1
ATOM 700 C C . LEU A 1 135 ? 24.677 43.646 26.096 1.00 12.85 135 LEU A C 1
ATOM 701 O O . LEU A 1 135 ? 23.479 43.660 26.326 1.00 11.49 135 LEU A O 1
ATOM 706 N N . PRO A 1 136 ? 25.377 44.772 25.832 1.00 10.86 136 PRO A N 1
ATOM 707 C CA . PRO A 1 136 ? 24.703 46.079 25.892 1.00 10.08 136 PRO A CA 1
ATOM 708 C C . PRO A 1 136 ? 23.925 46.332 24.589 1.00 12.80 136 PRO A C 1
ATOM 709 O O . PRO A 1 136 ? 24.352 47.098 23.733 1.00 12.64 136 PRO A O 1
ATOM 713 N N . ILE A 1 137 ? 22.776 45.656 24.423 1.00 11.61 137 ILE A N 1
ATOM 714 C CA . ILE A 1 137 ? 21.968 45.712 23.185 1.00 10.70 137 ILE A CA 1
ATOM 715 C C . ILE A 1 137 ? 21.604 47.116 22.679 1.00 14.48 137 ILE A C 1
ATOM 716 O O . ILE A 1 137 ? 21.453 47.312 21.467 1.00 13.36 137 ILE A O 1
ATOM 721 N N . ASN A 1 138 ? 21.469 48.074 23.612 1.00 10.91 138 ASN A N 1
ATOM 722 C CA . ASN A 1 138 ? 21.148 49.458 23.286 1.00 10.60 138 ASN A CA 1
ATOM 723 C C . ASN A 1 138 ? 22.303 50.187 22.602 1.00 16.56 138 ASN A C 1
ATOM 724 O O . ASN A 1 138 ? 22.103 51.274 22.066 1.00 16.90 138 ASN A O 1
ATOM 729 N N . GLU A 1 139 ? 23.495 49.542 22.544 1.00 12.87 139 GLU A N 1
ATOM 730 C CA . GLU A 1 139 ? 24.695 50.021 21.841 1.00 12.00 139 GLU A CA 1
ATOM 731 C C . GLU A 1 139 ? 25.116 48.875 20.879 1.00 15.24 139 GLU A C 1
ATOM 732 O O . GLU A 1 139 ? 26.065 48.148 21.187 1.00 13.64 139 GLU A O 1
ATOM 738 N N . PRO A 1 140 ? 24.392 48.646 19.743 1.00 12.82 140 PRO A N 1
ATOM 739 C CA . PRO A 1 140 ? 24.637 47.422 18.948 1.00 12.92 140 PRO A CA 1
ATOM 740 C C . PRO A 1 140 ? 26.036 47.126 18.447 1.00 16.97 140 PRO A C 1
ATOM 741 O O . PRO A 1 140 ? 26.449 45.967 18.483 1.00 14.96 140 PRO A O 1
ATOM 745 N N . GLU A 1 141 ? 26.778 48.156 18.006 1.00 15.27 141 GLU A N 1
ATOM 746 C CA . GLU A 1 141 ? 28.137 47.905 17.527 1.00 15.89 141 GLU A CA 1
ATOM 747 C C . GLU A 1 141 ? 29.044 47.536 18.705 1.00 18.14 141 GLU A C 1
ATOM 748 O O . GLU A 1 141 ? 29.839 46.595 18.574 1.00 16.78 141 GLU A O 1
ATOM 754 N N . ALA A 1 142 ? 28.837 48.184 19.881 1.00 14.74 142 ALA A N 1
ATOM 755 C CA . ALA A 1 142 ? 29.591 47.860 21.089 1.00 14.74 142 ALA A CA 1
ATOM 756 C C . ALA A 1 142 ? 29.196 46.455 21.570 1.00 15.88 142 ALA A C 1
ATOM 757 O O . ALA A 1 142 ? 30.058 45.707 22.028 1.00 14.37 142 ALA A O 1
ATOM 759 N N . ALA A 1 143 ? 27.906 46.089 21.424 1.00 11.85 143 ALA A N 1
ATOM 760 C CA . ALA A 1 143 ? 27.405 44.760 21.809 1.00 11.44 143 ALA A CA 1
ATOM 761 C C . ALA A 1 143 ? 28.047 43.671 20.953 1.00 14.28 143 ALA A C 1
ATOM 762 O O . ALA A 1 143 ? 28.432 42.628 21.480 1.00 12.37 143 ALA A O 1
ATOM 764 N N . ALA A 1 144 ? 28.191 43.913 19.639 1.00 11.89 144 ALA A N 1
ATOM 765 C CA . ALA A 1 144 ? 28.826 42.945 18.737 1.00 12.16 144 ALA A CA 1
ATOM 766 C C . ALA A 1 144 ? 30.314 42.745 19.087 1.00 14.39 144 ALA A C 1
ATOM 767 O O . ALA A 1 144 ? 30.803 41.624 19.031 1.00 13.15 144 ALA A O 1
ATOM 769 N N . ARG A 1 145 ? 31.023 43.818 19.485 1.00 12.63 145 ARG A N 1
ATOM 770 C CA . ARG A 1 145 ? 32.438 43.718 19.890 1.00 12.65 145 ARG A CA 1
ATOM 771 C C . ARG A 1 145 ? 32.566 42.975 21.230 1.00 16.36 145 ARG A C 1
ATOM 772 O O . ARG A 1 145 ? 33.467 42.148 21.393 1.00 16.03 145 ARG A O 1
ATOM 780 N N . GLU A 1 146 ? 31.638 43.223 22.169 1.00 13.26 146 GLU A N 1
ATOM 781 C CA . GLU A 1 146 ? 31.632 42.509 23.458 1.00 12.91 146 GLU A CA 1
ATOM 782 C C . GLU A 1 146 ? 31.283 41.031 23.263 1.00 13.62 146 GLU A C 1
ATOM 783 O O . GLU A 1 146 ? 31.803 40.178 23.972 1.00 11.63 146 GLU A O 1
ATOM 789 N N . PHE A 1 147 ? 30.420 40.740 22.294 1.00 10.76 147 PHE A N 1
ATOM 790 C CA . PHE A 1 147 ? 30.043 39.370 21.938 1.00 10.43 147 PHE A CA 1
ATOM 791 C C . PHE A 1 147 ? 31.298 38.608 21.481 1.00 15.56 147 PHE A C 1
ATOM 792 O O . PHE A 1 147 ? 31.561 37.501 21.959 1.00 14.04 147 PHE A O 1
ATOM 800 N N . GLU A 1 148 ? 32.060 39.211 20.555 1.00 14.37 148 GLU A N 1
ATOM 801 C CA . GLU A 1 148 ? 33.294 38.644 20.010 1.00 14.78 148 GLU A CA 1
ATOM 802 C C . GLU A 1 148 ? 34.301 38.423 21.139 1.00 16.24 148 GLU A C 1
ATOM 803 O O . GLU A 1 148 ? 34.944 37.363 21.170 1.00 15.09 148 GLU A O 1
ATOM 809 N N . ARG A 1 149 ? 34.424 39.407 22.070 1.00 12.54 149 ARG A N 1
ATOM 810 C CA . ARG A 1 149 ? 35.345 39.317 23.211 1.00 12.37 149 ARG A CA 1
ATOM 811 C C . ARG A 1 149 ? 34.965 38.136 24.107 1.00 16.16 149 ARG A C 1
ATOM 812 O O . ARG A 1 149 ? 35.832 37.362 24.484 1.00 14.25 149 ARG A O 1
ATOM 820 N N . CYS A 1 150 ? 33.665 37.975 24.407 1.00 12.50 150 CYS A N 1
ATOM 821 C CA . CYS A 1 150 ? 33.176 36.880 25.241 1.00 11.02 150 CYS A CA 1
ATOM 822 C C . CYS A 1 150 ? 33.509 35.531 24.643 1.00 12.35 150 CYS A C 1
ATOM 823 O O . CYS A 1 150 ? 33.959 34.641 25.358 1.00 12.39 150 CYS A O 1
ATOM 826 N N . ILE A 1 151 ? 33.288 35.375 23.335 1.00 9.07 151 ILE A N 1
ATOM 827 C CA . ILE A 1 151 ? 33.530 34.105 22.678 1.00 10.22 151 ILE A CA 1
ATOM 828 C C . ILE A 1 151 ? 35.013 33.831 22.557 1.00 17.51 151 ILE A C 1
ATOM 829 O O . ILE A 1 151 ? 35.472 32.799 23.032 1.00 16.29 151 ILE A O 1
ATOM 834 N N . ASN A 1 152 ? 35.762 34.762 21.957 1.00 16.72 152 ASN A N 1
ATOM 835 C CA . ASN A 1 152 ? 37.193 34.568 21.702 1.00 17.14 152 ASN A CA 1
ATOM 836 C C . ASN A 1 152 ? 38.155 34.736 22.881 1.00 22.00 152 ASN A C 1
ATOM 837 O O . ASN A 1 152 ? 39.160 34.033 22.929 1.00 22.71 152 ASN A O 1
ATOM 842 N N . ASP A 1 153 ? 37.874 35.648 23.820 1.00 18.16 153 ASP A N 1
ATOM 843 C CA . ASP A 1 153 ? 38.744 35.849 24.980 1.00 17.27 153 ASP A CA 1
ATOM 844 C C . ASP A 1 153 ? 38.269 35.119 26.208 1.00 19.08 153 ASP A C 1
ATOM 845 O O . ASP A 1 153 ? 39.101 34.668 26.977 1.00 19.74 153 ASP A O 1
ATOM 850 N N . LEU A 1 154 ? 36.939 35.051 26.445 1.00 12.86 154 LEU A N 1
ATOM 851 C CA . LEU A 1 154 ? 36.418 34.461 27.666 1.00 11.09 154 LEU A CA 1
ATOM 852 C C . LEU A 1 154 ? 35.988 32.999 27.551 1.00 15.65 154 LEU A C 1
ATOM 853 O O . LEU A 1 154 ? 35.709 32.386 28.573 1.00 17.18 154 LEU A O 1
ATOM 858 N N . GLY A 1 155 ? 35.936 32.469 26.332 1.00 11.19 155 GLY A N 1
ATOM 859 C CA . GLY A 1 155 ? 35.546 31.079 26.109 1.00 11.02 155 GLY A CA 1
ATOM 860 C C . GLY A 1 155 ? 34.062 30.821 26.318 1.00 13.88 155 GLY A C 1
ATOM 861 O O . GLY A 1 155 ? 33.652 29.681 26.596 1.00 13.63 155 GLY A O 1
ATOM 862 N N . PHE A 1 156 ? 33.237 31.876 26.159 1.00 11.12 156 PHE A N 1
ATOM 863 C CA . PHE A 1 156 ? 31.779 31.746 26.267 1.00 9.13 156 PHE A CA 1
ATOM 864 C C . PHE A 1 156 ? 31.246 31.040 25.008 1.00 11.35 156 PHE A C 1
ATOM 865 O O . PHE A 1 156 ? 31.946 30.942 23.996 1.00 10.15 156 PHE A O 1
ATOM 873 N N . LYS A 1 157 ? 30.003 30.545 25.074 1.00 9.74 157 LYS A N 1
ATOM 874 C CA . LYS A 1 157 ? 29.420 29.721 24.023 1.00 9.66 157 LYS A CA 1
ATOM 875 C C . LYS A 1 157 ? 28.095 30.213 23.433 1.00 13.07 157 LYS A C 1
ATOM 876 O O . LYS A 1 157 ? 27.402 29.449 22.749 1.00 12.08 157 LYS A O 1
ATOM 882 N N . GLY A 1 158 ? 27.796 31.488 23.656 1.00 9.41 158 GLY A N 1
ATOM 883 C CA . GLY A 1 158 ? 26.627 32.165 23.112 1.00 9.50 158 GLY A CA 1
ATOM 884 C C . GLY A 1 158 ? 26.312 33.413 23.895 1.00 11.34 158 GLY A C 1
ATOM 885 O O . GLY A 1 158 ? 27.153 33.915 24.645 1.00 11.63 158 GLY A O 1
ATOM 886 N N . ALA A 1 159 ? 25.096 33.917 23.744 1.00 8.07 159 ALA A N 1
ATOM 887 C CA . ALA A 1 159 ? 24.657 35.087 24.487 1.00 6.93 159 ALA A CA 1
ATOM 888 C C . ALA A 1 159 ? 23.218 34.848 24.889 1.00 12.56 159 ALA A C 1
ATOM 889 O O . ALA A 1 159 ? 22.496 34.138 24.188 1.00 11.45 159 ALA A O 1
ATOM 891 N N . LEU A 1 160 ? 22.807 35.432 26.016 1.00 8.48 160 LEU A N 1
ATOM 892 C CA . LEU A 1 160 ? 21.395 35.405 26.391 1.00 9.12 160 LEU A CA 1
ATOM 893 C C . LEU A 1 160 ? 20.994 36.874 26.444 1.00 12.63 160 LEU A C 1
ATOM 894 O O . LEU A 1 160 ? 21.673 37.663 27.112 1.00 12.60 160 LEU A O 1
ATOM 899 N N . ILE A 1 161 ? 19.897 37.234 25.751 1.00 8.86 161 ILE A N 1
ATOM 900 C CA . ILE A 1 161 ? 19.383 38.612 25.662 1.00 8.98 161 ILE A CA 1
ATOM 901 C C . ILE A 1 161 ? 18.008 38.655 26.295 1.00 13.74 161 ILE A C 1
ATOM 902 O O . ILE A 1 161 ? 17.126 37.878 25.913 1.00 11.98 161 ILE A O 1
ATOM 915 N N . GLY A 1 163 ? 14.517 40.628 27.055 1.00 13.88 163 GLY A N 1
ATOM 916 C CA . GLY A 1 163 ? 13.615 41.664 26.568 1.00 14.37 163 GLY A CA 1
ATOM 917 C C . GLY A 1 163 ? 13.975 42.209 25.215 1.00 18.02 163 GLY A C 1
ATOM 918 O O . GLY A 1 163 ? 14.306 41.459 24.290 1.00 18.02 163 GLY A O 1
ATOM 919 N N . ARG A 1 164 ? 13.892 43.530 25.098 1.00 13.47 164 ARG A N 1
ATOM 920 C CA . ARG A 1 164 ? 14.103 44.203 23.835 1.00 12.67 164 ARG A CA 1
ATOM 921 C C . ARG A 1 164 ? 14.878 45.508 24.024 1.00 15.52 164 ARG A C 1
ATOM 922 O O . ARG A 1 164 ? 15.199 45.904 25.152 1.00 15.13 164 ARG A O 1
ATOM 930 N N . ALA A 1 165 ? 15.159 46.182 22.920 1.00 12.72 165 ALA A N 1
ATOM 931 C CA . ALA A 1 165 ? 15.862 47.449 22.972 1.00 12.29 165 ALA A CA 1
ATOM 932 C C . ALA A 1 165 ? 14.912 48.580 23.427 1.00 15.69 165 ALA A C 1
ATOM 933 O O . ALA A 1 165 ? 13.687 48.427 23.390 1.00 14.49 165 ALA A O 1
ATOM 935 N N . GLN A 1 166 ? 15.475 49.727 23.835 1.00 12.44 166 GLN A N 1
ATOM 936 C CA . GLN A 1 166 ? 14.692 50.894 24.267 1.00 13.25 166 GLN A CA 1
ATOM 937 C C . GLN A 1 166 ? 13.767 51.389 23.147 1.00 17.54 166 GLN A C 1
ATOM 938 O O . GLN A 1 166 ? 12.717 51.966 23.431 1.00 19.63 166 GLN A O 1
ATOM 944 N N . ASP A 1 167 ? 14.138 51.141 21.879 1.00 13.07 167 ASP A N 1
ATOM 945 C CA . ASP A 1 167 ? 13.331 51.596 20.745 1.00 13.95 167 ASP A CA 1
ATOM 946 C C . ASP A 1 167 ? 12.533 50.490 20.033 1.00 17.11 167 ASP A C 1
ATOM 947 O O . ASP A 1 167 ? 12.007 50.707 18.942 1.00 17.53 167 ASP A O 1
ATOM 952 N N . GLY A 1 168 ? 12.442 49.321 20.654 1.00 12.51 168 GLY A N 1
ATOM 953 C CA . GLY A 1 168 ? 11.664 48.229 20.084 1.00 11.05 168 GLY A CA 1
ATOM 954 C C . GLY A 1 168 ? 12.380 46.911 19.907 1.00 13.58 168 GLY A C 1
ATOM 955 O O . GLY A 1 168 ? 13.400 46.638 20.548 1.00 12.89 168 GLY A O 1
ATOM 956 N N . PHE A 1 169 ? 11.812 46.068 19.037 1.00 10.97 169 PHE A N 1
ATOM 957 C CA . PHE A 1 169 ? 12.328 44.728 18.780 1.00 8.67 169 PHE A CA 1
ATOM 958 C C . PHE A 1 169 ? 13.623 44.748 17.992 1.00 12.74 169 PHE A C 1
ATOM 959 O O . PHE A 1 169 ? 13.934 45.728 17.304 1.00 12.28 169 PHE A O 1
ATOM 967 N N . LEU A 1 170 ? 14.368 43.647 18.100 1.00 9.90 170 LEU A N 1
ATOM 968 C CA . LEU A 1 170 ? 15.676 43.483 17.469 1.00 9.61 170 LEU A CA 1
ATOM 969 C C . LEU A 1 170 ? 15.666 43.139 15.959 1.00 14.18 170 LEU A C 1
ATOM 970 O O . LEU A 1 170 ? 16.723 42.845 15.389 1.00 13.79 170 LEU A O 1
ATOM 975 N N . ASP A 1 171 ? 14.476 43.200 15.297 1.00 9.90 171 ASP A N 1
ATOM 976 C CA . ASP A 1 171 ? 14.393 43.011 13.837 1.00 9.52 171 ASP A CA 1
ATOM 977 C C . ASP A 1 171 ? 14.816 44.289 13.090 1.00 14.60 171 ASP A C 1
ATOM 978 O O . ASP A 1 171 ? 14.985 44.262 11.860 1.00 14.87 171 ASP A O 1
ATOM 983 N N . GLN A 1 172 ? 14.954 45.404 13.818 1.00 12.27 172 GLN A N 1
ATOM 984 C CA . GLN A 1 172 ? 15.353 46.697 13.232 1.00 11.26 172 GLN A CA 1
ATOM 985 C C . GLN A 1 172 ? 16.758 46.598 12.632 1.00 15.14 172 GLN A C 1
ATOM 986 O O . GLN A 1 172 ? 17.610 45.878 13.162 1.00 12.94 172 GLN A O 1
ATOM 992 N N . ASP A 1 173 ? 16.986 47.283 11.508 1.00 14.26 173 ASP A N 1
ATOM 993 C CA . ASP A 1 173 ? 18.275 47.238 10.798 1.00 14.28 173 ASP A CA 1
ATOM 994 C C . ASP A 1 173 ? 19.515 47.442 11.671 1.00 14.66 173 ASP A C 1
ATOM 995 O O . ASP A 1 173 ? 20.499 46.728 11.489 1.00 14.50 173 ASP A O 1
ATOM 1000 N N . LYS A 1 174 ? 19.473 48.399 12.614 1.00 11.51 174 LYS A N 1
ATOM 1001 C CA . LYS A 1 174 ? 20.602 48.744 13.491 1.00 10.99 174 LYS A CA 1
ATOM 1002 C C . LYS A 1 174 ? 21.113 47.581 14.360 1.00 16.38 174 LYS A C 1
ATOM 1003 O O . LYS A 1 174 ? 22.265 47.632 14.807 1.00 15.30 174 LYS A O 1
ATOM 1009 N N . TYR A 1 175 ? 20.257 46.540 14.598 1.00 13.00 175 TYR A N 1
ATOM 1010 C CA . TYR A 1 175 ? 20.609 45.380 15.419 1.00 11.83 175 TYR A CA 1
ATOM 1011 C C . TYR A 1 175 ? 21.099 44.194 14.602 1.00 14.84 175 TYR A C 1
ATOM 1012 O O . TYR A 1 175 ? 21.590 43.227 15.178 1.00 14.14 175 TYR A O 1
ATOM 1021 N N . ASP A 1 176 ? 21.045 44.290 13.259 1.00 12.89 176 ASP A N 1
ATOM 1022 C CA . ASP A 1 176 ? 21.487 43.205 12.370 1.00 13.86 176 ASP A CA 1
ATOM 1023 C C . ASP A 1 176 ? 22.898 42.684 12.727 1.00 16.64 176 ASP A C 1
ATOM 1024 O O . ASP A 1 176 ? 23.109 41.477 12.738 1.00 15.53 176 ASP A O 1
ATOM 1029 N N . ILE A 1 177 ? 23.823 43.599 13.086 1.00 14.29 177 ILE A N 1
ATOM 1030 C CA . ILE A 1 177 ? 25.206 43.288 13.461 1.00 12.33 177 ILE A CA 1
ATOM 1031 C C . ILE A 1 177 ? 25.340 42.238 14.582 1.00 14.64 177 ILE A C 1
ATOM 1032 O O . ILE A 1 177 ? 26.307 41.466 14.579 1.00 14.93 177 ILE A O 1
ATOM 1037 N N . ILE A 1 178 ? 24.372 42.201 15.515 1.00 10.46 178 ILE A N 1
ATOM 1038 C CA . ILE A 1 178 ? 24.393 41.250 16.635 1.00 9.93 178 ILE A CA 1
ATOM 1039 C C . ILE A 1 178 ? 24.204 39.820 16.100 1.00 12.36 178 ILE A C 1
ATOM 1040 O O . ILE A 1 178 ? 24.952 38.920 16.489 1.00 11.00 178 ILE A O 1
ATOM 1045 N N . PHE A 1 179 ? 23.220 39.634 15.193 1.00 10.14 179 PHE A N 1
ATOM 1046 C CA . PHE A 1 179 ? 22.905 38.337 14.583 1.00 10.45 179 PHE A CA 1
ATOM 1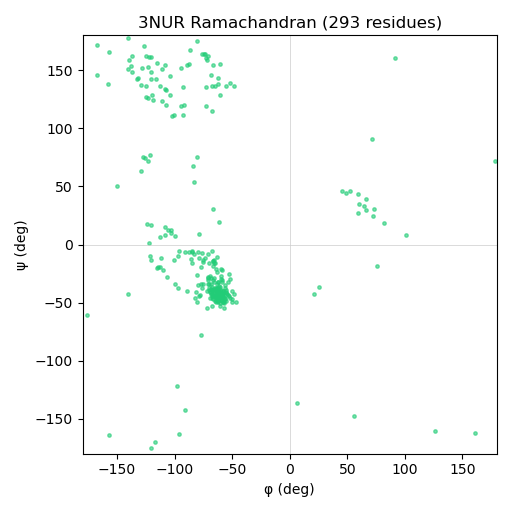047 C C . PHE A 1 179 ? 24.016 37.891 13.641 1.00 13.32 179 PHE A C 1
ATOM 1048 O O . PHE A 1 179 ? 24.352 36.716 13.635 1.00 11.68 179 PHE A O 1
ATOM 1056 N N . LYS A 1 180 ? 24.582 38.834 12.852 1.00 11.41 180 LYS A N 1
ATOM 1057 C CA . LYS A 1 180 ? 25.697 38.579 11.940 1.00 12.01 180 LYS A CA 1
ATOM 1058 C C . LYS A 1 180 ? 26.888 38.062 12.754 1.00 15.03 180 LYS A C 1
ATOM 1059 O O . LYS A 1 180 ? 27.520 37.091 12.357 1.00 14.04 180 LYS A O 1
ATOM 1065 N N . THR A 1 181 ? 27.145 38.682 13.914 1.00 13.44 181 THR A N 1
ATOM 1066 C CA . THR A 1 181 ? 28.244 38.321 14.808 1.00 12.36 181 THR A CA 1
ATOM 1067 C C . THR A 1 181 ? 28.061 36.912 15.356 1.00 14.52 181 THR A C 1
ATOM 1068 O O . THR A 1 181 ? 28.988 36.112 15.283 1.00 13.17 181 THR A O 1
ATOM 1072 N N . ALA A 1 182 ? 26.845 36.594 15.856 1.00 11.30 182 ALA A N 1
ATOM 1073 C CA . ALA A 1 182 ? 26.527 35.258 16.355 1.00 11.05 182 ALA A CA 1
ATOM 1074 C C . ALA A 1 182 ? 26.765 34.189 15.271 1.00 13.34 182 ALA A C 1
ATOM 1075 O O . ALA A 1 182 ? 27.407 33.183 15.565 1.00 12.47 182 ALA A O 1
ATOM 1077 N N . GLU A 1 183 ? 26.319 34.423 14.020 1.00 11.52 183 GLU A N 1
ATOM 1078 C CA . GLU A 1 183 ? 26.539 33.427 12.962 1.00 10.91 183 GLU A CA 1
ATOM 1079 C C . GLU A 1 183 ? 28.041 33.241 12.674 1.00 15.76 183 GLU A C 1
ATOM 1080 O O . GLU A 1 183 ? 28.520 32.106 12.604 1.00 14.25 183 GLU A O 1
ATOM 1086 N N . ASN A 1 184 ? 28.780 34.365 12.572 1.00 14.73 184 ASN A N 1
ATOM 1087 C CA . ASN A 1 184 ? 30.230 34.383 12.337 1.00 15.08 184 ASN A CA 1
ATOM 1088 C C . ASN A 1 184 ? 30.971 33.607 13.423 1.00 18.99 184 ASN A C 1
ATOM 1089 O O . ASN A 1 184 ? 31.904 32.870 13.107 1.00 19.63 184 ASN A O 1
ATOM 1094 N N . LEU A 1 185 ? 30.537 33.749 14.690 1.00 14.34 185 LEU A N 1
ATOM 1095 C CA . LEU A 1 185 ? 31.153 33.061 15.824 1.00 13.25 185 LEU A CA 1
ATOM 1096 C C . LEU A 1 185 ? 30.639 31.621 16.008 1.00 16.82 185 LEU A C 1
ATOM 1097 O O . LEU A 1 185 ? 31.207 30.885 16.821 1.00 15.96 185 LEU A O 1
ATOM 1102 N N . ASP A 1 186 ? 29.584 31.218 15.241 1.00 13.43 186 ASP A N 1
ATOM 1103 C CA . ASP A 1 186 ? 28.960 29.881 15.302 1.00 12.82 186 ASP A CA 1
ATOM 1104 C C . ASP A 1 186 ? 28.407 29.568 16.709 1.00 13.23 186 ASP A C 1
ATOM 1105 O O . ASP A 1 186 ? 28.605 28.476 17.262 1.00 12.76 186 ASP A O 1
ATOM 1110 N N . VAL A 1 187 ? 27.741 30.569 17.305 1.00 9.19 187 VAL A N 1
ATOM 1111 C CA . VAL A 1 187 ? 27.175 30.416 18.651 1.00 8.69 187 VAL A CA 1
ATOM 1112 C C . VAL A 1 187 ? 25.692 30.826 18.644 1.00 12.38 187 VAL A C 1
ATOM 1113 O O . VAL A 1 187 ? 25.328 31.706 17.862 1.00 10.71 187 VAL A O 1
ATOM 1117 N N . PRO A 1 188 ? 24.844 30.254 19.541 1.00 10.47 188 PRO A N 1
ATOM 1118 C CA . PRO A 1 188 ? 23.428 30.658 19.548 1.00 8.94 188 PRO A CA 1
ATOM 1119 C C . PRO A 1 188 ? 23.155 31.903 20.413 1.00 10.77 188 PRO A C 1
ATOM 1120 O O . PRO A 1 188 ? 23.981 32.330 21.228 1.00 10.24 188 PRO A O 1
ATOM 1124 N N . ILE A 1 189 ? 21.954 32.467 20.243 1.00 8.39 189 ILE A N 1
ATOM 1125 C CA . ILE A 1 189 ? 21.457 33.575 21.063 1.00 7.94 189 ILE A CA 1
ATOM 1126 C C . ILE A 1 189 ? 20.187 33.051 21.756 1.00 9.74 189 ILE A C 1
ATOM 1127 O O . ILE A 1 189 ? 19.261 32.609 21.087 1.00 10.50 189 ILE A O 1
ATOM 1132 N N . TYR A 1 190 ? 20.143 33.117 23.078 1.00 8.13 190 TYR A N 1
ATOM 1133 C CA . TYR A 1 190 ? 18.965 32.739 23.863 1.00 7.07 190 TYR A CA 1
ATOM 1134 C C . TYR A 1 190 ? 18.162 34.039 24.032 1.00 10.75 190 TYR A C 1
ATOM 1135 O O . TYR A 1 190 ? 18.701 35.017 24.554 1.00 11.67 190 TYR A O 1
ATOM 1144 N N . LEU A 1 191 ? 16.898 34.073 23.552 1.00 8.58 191 LEU A N 1
ATOM 1145 C CA . LEU A 1 191 ? 16.026 35.267 23.659 1.00 8.14 191 LEU A CA 1
ATOM 1146 C C . LEU A 1 191 ? 15.074 35.004 24.827 1.00 12.06 191 LEU A C 1
ATOM 1147 O O . LEU A 1 191 ? 14.249 34.094 24.760 1.00 10.91 191 LEU A O 1
ATOM 1152 N N . HIS A 1 192 ? 15.239 35.766 25.910 1.00 8.63 192 HIS A N 1
ATOM 1153 C CA . HIS A 1 192 ? 14.547 35.591 27.194 1.00 8.14 192 HIS A CA 1
ATOM 1154 C C . HIS A 1 192 ? 13.546 36.731 27.462 1.00 10.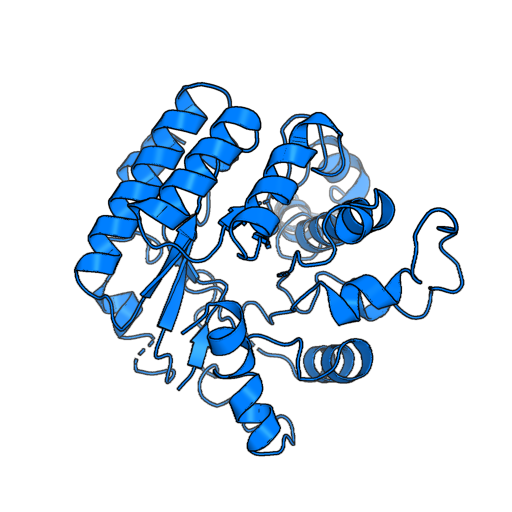66 192 HIS A C 1
ATOM 1155 O O . HIS A 1 192 ? 13.806 37.866 27.073 1.00 9.51 192 HIS A O 1
ATOM 1162 N N . PRO A 1 193 ? 12.459 36.478 28.221 1.00 7.57 193 PRO A N 1
ATOM 1163 C CA . PRO A 1 193 ? 11.512 37.567 28.509 1.00 7.46 193 PRO A CA 1
ATOM 1164 C C . PRO A 1 193 ? 12.052 38.625 29.484 1.00 11.81 193 PRO A C 1
ATOM 1165 O O . PRO A 1 193 ? 13.028 38.405 30.205 1.00 11.58 193 PRO A O 1
ATOM 1169 N N . ALA A 1 194 ? 11.405 39.784 29.492 1.00 10.36 194 ALA A N 1
ATOM 1170 C CA . ALA A 1 194 ? 11.670 40.880 30.425 1.00 10.67 194 ALA A CA 1
ATOM 1171 C C . ALA A 1 194 ? 10.395 41.746 30.490 1.00 13.19 194 ALA A C 1
ATOM 1172 O O . ALA A 1 194 ? 9.529 41.582 29.617 1.00 11.54 194 ALA A O 1
ATOM 1174 N N . PRO A 1 195 ? 10.255 42.652 31.496 1.00 11.43 195 PRO A N 1
ATOM 1175 C CA . PRO A 1 195 ? 9.025 43.468 31.597 1.00 10.85 195 PRO A CA 1
ATOM 1176 C C . PRO A 1 195 ? 8.600 44.124 30.286 1.00 15.01 195 PRO A C 1
ATOM 1177 O O . PRO A 1 195 ? 9.444 44.649 29.551 1.00 15.48 195 PRO A O 1
ATOM 1181 N N . VAL A 1 196 ? 7.298 44.075 29.987 1.00 10.63 196 VAL A N 1
ATOM 1182 C CA . VAL A 1 196 ? 6.742 44.677 28.770 1.00 9.82 196 VAL A CA 1
ATOM 1183 C C . VAL A 1 196 ? 6.739 46.206 28.910 1.00 14.88 196 VAL A C 1
ATOM 1184 O O . VAL A 1 196 ? 6.792 46.736 30.032 1.00 13.54 196 VAL A O 1
ATOM 1188 N N . ASN A 1 197 ? 6.643 46.904 27.772 1.00 13.64 197 ASN A N 1
ATOM 1189 C CA . ASN A 1 197 ? 6.611 48.370 27.774 1.00 14.05 197 ASN A CA 1
ATOM 1190 C C . ASN A 1 197 ? 5.323 48.873 28.425 1.00 18.35 197 ASN A C 1
ATOM 1191 O O . ASN A 1 197 ? 4.330 48.140 28.473 1.00 16.31 197 ASN A O 1
ATOM 1196 N N . SER A 1 198 ? 5.353 50.098 28.966 1.00 16.98 198 SER A N 1
ATOM 1197 C CA . SER A 1 198 ? 4.216 50.671 29.680 1.00 17.73 198 SER A CA 1
ATOM 1198 C C . SER A 1 198 ? 2.921 50.721 28.845 1.00 22.16 198 SER A C 1
ATOM 1199 O O . SER A 1 198 ? 1.834 50.541 29.402 1.00 22.82 198 SER A O 1
ATOM 1202 N N . ASP A 1 199 ? 3.032 50.947 27.529 1.00 19.51 199 ASP A N 1
ATOM 1203 C CA . ASP A 1 199 ? 1.860 51.031 26.657 1.00 20.36 199 ASP A CA 1
ATOM 1204 C C . ASP A 1 199 ? 1.135 49.673 26.535 1.00 19.32 199 ASP A C 1
ATOM 1205 O O . ASP A 1 199 ? -0.096 49.624 26.599 1.00 16.78 199 ASP A O 1
ATOM 1210 N N . ILE A 1 200 ? 1.910 48.567 26.441 1.00 13.94 200 ILE A N 1
ATOM 1211 C CA . ILE A 1 200 ? 1.349 47.202 26.432 1.00 12.08 200 ILE A CA 1
ATOM 1212 C C . ILE A 1 200 ? 0.733 46.896 27.832 1.00 13.97 200 ILE A C 1
ATOM 1213 O O . ILE A 1 200 ? -0.377 46.345 27.916 1.00 14.34 200 ILE A O 1
ATOM 1218 N N . TYR A 1 201 ? 1.448 47.243 28.923 1.00 11.40 201 TYR A N 1
ATOM 1219 C CA . TYR A 1 201 ? 0.942 46.988 30.274 1.00 11.69 201 TYR A CA 1
ATOM 1220 C C . TYR A 1 201 ? -0.428 47.654 30.483 1.00 15.92 201 TYR A C 1
ATOM 1221 O O . TYR A 1 201 ? -1.361 47.003 30.973 1.00 14.24 201 TYR A O 1
ATOM 1230 N N . GLN A 1 202 ? -0.540 48.942 30.108 1.00 14.25 202 GLN A N 1
ATOM 1231 C CA . GLN A 1 202 ? -1.793 49.699 30.270 1.00 14.40 202 GLN A CA 1
ATOM 1232 C C . GLN A 1 202 ? -2.921 49.183 29.344 1.00 18.67 202 GLN A C 1
ATOM 1233 O O . GLN A 1 202 ? -4.073 49.137 29.769 1.00 19.73 202 GLN A O 1
ATOM 1239 N N . SER A 1 203 ? -2.607 48.806 28.096 1.00 13.04 203 SER A N 1
ATOM 1240 C CA . SER A 1 203 ? -3.652 48.344 27.166 1.00 14.14 203 SER A CA 1
ATOM 1241 C C . SER A 1 203 ? -4.111 46.916 27.407 1.00 16.35 203 SER A C 1
ATOM 1242 O O . SER A 1 203 ? -5.303 46.633 27.317 1.00 16.41 203 SER A O 1
ATOM 1245 N N . TYR A 1 204 ? -3.164 46.005 27.652 1.00 10.26 204 TYR A N 1
ATOM 1246 C CA . TYR A 1 204 ? -3.477 44.586 27.752 1.00 10.51 204 TYR A CA 1
ATOM 1247 C C . TYR A 1 204 ? -3.613 43.982 29.135 1.00 14.00 204 TYR A C 1
ATOM 1248 O O . TYR A 1 204 ? -4.326 42.985 29.277 1.00 13.72 204 TYR A O 1
ATOM 1257 N N . TYR A 1 205 ? -2.830 44.464 30.112 1.00 9.51 205 TYR A N 1
ATOM 1258 C CA . TYR A 1 205 ? -2.767 43.794 31.421 1.00 8.39 205 TYR A CA 1
ATOM 1259 C C . TYR A 1 205 ? -3.455 44.469 32.576 1.00 12.54 205 TYR A C 1
ATOM 1260 O O . TYR A 1 205 ? -3.940 43.777 33.464 1.00 13.80 205 TYR A O 1
ATOM 1269 N N . LYS A 1 206 ? -3.570 45.801 32.551 1.00 11.21 206 LYS A N 1
ATOM 1270 C CA . LYS A 1 206 ? -4.357 46.470 33.583 1.00 11.78 206 LYS A CA 1
ATOM 1271 C C . LYS A 1 206 ? -5.819 46.157 33.256 1.00 15.44 206 LYS A C 1
ATOM 1272 O O . LYS A 1 206 ? -6.213 46.188 32.090 1.00 15.26 206 LYS A O 1
ATOM 1278 N N . GLY A 1 207 ? -6.590 45.812 34.270 1.00 11.36 207 GLY A N 1
ATOM 1279 C CA . GLY A 1 207 ? -7.994 45.479 34.061 1.00 11.33 207 GLY A CA 1
ATOM 1280 C C . GLY A 1 207 ? -8.793 45.666 35.328 1.00 14.67 207 GLY A C 1
ATOM 1281 O O . GLY A 1 207 ? -8.320 46.305 36.268 1.00 13.80 207 GLY A O 1
ATOM 1282 N N . ASN A 1 208 ? -9.998 45.096 35.359 1.00 10.58 208 ASN A N 1
ATOM 1283 C CA . ASN A 1 208 ? -10.903 45.217 36.503 1.00 10.25 208 ASN A CA 1
ATOM 1284 C C . ASN A 1 208 ? -10.600 44.190 37.577 1.00 12.85 208 ASN A C 1
ATOM 1285 O O . ASN A 1 208 ? -11.369 43.257 37.829 1.00 11.80 208 ASN A O 1
ATOM 1290 N N . TYR A 1 209 ? -9.424 44.349 38.207 1.00 10.71 209 TYR A N 1
ATOM 1291 C CA . TYR A 1 209 ? -8.931 43.445 39.243 1.00 9.86 209 TYR A CA 1
ATOM 1292 C C . TYR A 1 209 ? -7.736 44.112 39.945 1.00 13.02 209 TYR A C 1
ATOM 1293 O O . TYR A 1 209 ? -7.240 45.131 39.432 1.00 11.76 209 TYR A O 1
ATOM 1302 N N . PRO A 1 210 ? -7.213 43.539 41.060 1.00 12.08 210 PRO A N 1
ATOM 1303 C CA . PRO A 1 210 ? -6.104 44.193 41.759 1.00 12.24 210 PRO A CA 1
ATOM 1304 C C . PRO A 1 210 ? -4.838 44.388 40.950 1.00 16.64 210 PRO A C 1
ATOM 1305 O O . PRO A 1 210 ? -4.580 43.672 39.975 1.00 15.34 210 PRO A O 1
ATOM 1309 N N . GLU A 1 211 ? -4.054 45.387 41.361 1.00 13.95 211 GLU A N 1
ATOM 1310 C CA . GLU A 1 211 ? -2.789 45.715 40.718 1.00 14.08 211 GLU A CA 1
ATOM 1311 C C . GLU A 1 211 ? -1.813 44.567 40.749 1.00 15.77 211 GLU A C 1
ATOM 1312 O O . GLU A 1 211 ? -1.113 44.376 39.758 1.00 14.73 211 GLU A O 1
ATOM 1318 N N . VAL A 1 212 ? -1.749 43.807 41.866 1.00 12.13 212 VAL A N 1
ATOM 1319 C CA . VAL A 1 212 ? -0.849 42.649 41.950 1.00 12.49 212 VAL A CA 1
ATOM 1320 C C . VAL A 1 212 ? -1.214 41.621 40.877 1.00 14.35 212 VAL A C 1
ATOM 1321 O O . VAL A 1 212 ? -0.318 40.979 40.326 1.00 14.26 212 VAL A O 1
ATOM 1325 N N . THR A 1 213 ? -2.526 41.468 40.600 1.00 8.47 213 THR A N 1
ATOM 1326 C CA . THR A 1 213 ? -3.022 40.566 39.552 1.00 8.26 213 THR A CA 1
ATOM 1327 C C . THR A 1 213 ? -2.546 41.068 38.184 1.00 11.84 213 THR A C 1
ATOM 1328 O O . THR A 1 213 ? -2.026 40.288 37.397 1.00 11.82 213 THR A O 1
ATOM 1332 N N . ALA A 1 214 ? -2.731 42.366 37.903 1.00 9.62 214 ALA A N 1
ATOM 1333 C CA . ALA A 1 214 ? -2.305 42.951 36.634 1.00 9.85 214 ALA A CA 1
ATOM 1334 C C . ALA A 1 214 ? -0.785 42.770 36.443 1.00 13.35 214 ALA A C 1
ATOM 1335 O O . ALA A 1 214 ? -0.353 42.398 35.355 1.00 10.99 214 ALA A O 1
ATOM 1337 N N . ALA A 1 215 ? 0.018 43.034 37.491 1.00 10.17 215 ALA A N 1
ATOM 1338 C CA . ALA A 1 215 ? 1.482 42.934 37.372 1.00 10.47 215 ALA A CA 1
ATOM 1339 C C . ALA A 1 215 ? 1.964 41.511 37.090 1.00 13.55 215 ALA A C 1
ATOM 1340 O O . ALA A 1 215 ? 2.845 41.328 36.243 1.00 12.63 215 ALA A O 1
ATOM 1342 N N . THR A 1 216 ? 1.426 40.506 37.819 1.00 10.23 216 THR A N 1
ATOM 1343 C CA . THR A 1 216 ? 1.837 39.116 37.587 1.00 9.58 216 THR A CA 1
ATOM 1344 C C . THR A 1 216 ? 1.328 38.634 36.201 1.00 11.79 216 THR A C 1
ATOM 1345 O O . THR A 1 216 ? 2.041 37.936 35.484 1.00 11.25 216 THR A O 1
ATOM 1349 N N . PHE A 1 217 ? 0.106 39.043 35.821 1.00 9.32 217 PHE A N 1
ATOM 1350 C CA . PHE A 1 217 ? -0.492 38.734 34.521 1.00 7.83 217 PHE A CA 1
ATOM 1351 C C . PHE A 1 217 ? 0.426 39.261 33.389 1.00 10.25 217 PHE A C 1
ATOM 1352 O O . PHE A 1 217 ? 0.748 38.519 32.447 1.00 9.77 217 PHE A O 1
ATOM 1360 N N . ALA A 1 218 ? 0.916 40.497 33.534 1.00 7.46 218 ALA A N 1
ATOM 1361 C CA . ALA A 1 218 ? 1.809 41.134 32.553 1.00 7.22 218 ALA A CA 1
ATOM 1362 C C . ALA A 1 218 ? 3.173 40.484 32.496 1.00 10.86 218 ALA A C 1
ATOM 1363 O O . ALA A 1 218 ? 3.839 40.575 31.471 1.00 10.07 218 ALA A O 1
ATOM 1365 N N . CYS A 1 219 ? 3.624 39.910 33.615 1.00 8.31 219 CYS A N 1
ATOM 1366 C CA . CYS A 1 219 ? 4.953 39.314 33.672 1.00 10.10 219 CYS A CA 1
ATOM 1367 C C . CYS A 1 219 ? 4.932 37.794 33.461 1.00 12.24 219 CYS A C 1
ATOM 1368 O O . CYS A 1 219 ? 4.458 37.329 32.408 1.00 10.32 219 CYS A O 1
ATOM 1371 N N . PHE A 1 220 ? 5.434 37.026 34.440 1.00 9.65 220 PHE A N 1
ATOM 1372 C CA . PHE A 1 220 ? 5.543 35.550 34.373 1.00 8.39 220 PHE A CA 1
ATOM 1373 C C . PHE A 1 220 ? 4.233 34.765 34.300 1.00 10.81 220 PHE A C 1
ATOM 1374 O O . PHE A 1 220 ? 4.257 33.577 33.988 1.00 10.86 220 PHE A O 1
ATOM 1382 N N . GLY A 1 221 ? 3.118 35.403 34.629 1.00 7.90 221 GLY A N 1
ATOM 1383 C CA . GLY A 1 221 ? 1.813 34.760 34.542 1.00 7.52 221 GLY A CA 1
ATOM 1384 C C . GLY A 1 221 ? 1.351 34.533 33.111 1.00 12.00 221 GLY A C 1
ATOM 1385 O O . GLY A 1 221 ? 0.603 33.578 32.839 1.00 11.96 221 GLY A O 1
ATOM 1386 N N . TYR A 1 222 ? 1.820 35.399 32.163 1.00 7.83 222 TYR A N 1
ATOM 1387 C CA . TYR A 1 222 ? 1.383 35.349 30.762 1.00 7.01 222 TYR A CA 1
ATOM 1388 C C . TYR A 1 222 ? 2.116 36.351 29.861 1.00 10.45 222 TYR A C 1
ATOM 1389 O O . TYR A 1 222 ? 2.721 35.947 28.878 1.00 8.88 222 TYR A O 1
ATOM 1398 N N . GLY A 1 223 ? 1.977 37.640 30.171 1.00 6.70 223 GLY A N 1
ATOM 1399 C CA . GLY A 1 223 ? 2.400 38.758 29.352 1.00 6.95 223 GLY A CA 1
ATOM 1400 C C . GLY A 1 223 ? 3.811 38.784 28.799 1.00 11.09 223 GLY A C 1
ATOM 1401 O O . GLY A 1 223 ? 3.997 39.078 27.613 1.00 9.84 223 GLY A O 1
ATOM 1402 N N . TRP A 1 224 ? 4.818 38.558 29.646 1.00 8.44 224 TRP A N 1
ATOM 1403 C CA . TRP A 1 224 ? 6.161 38.676 29.093 1.00 8.86 224 TRP A CA 1
ATOM 1404 C C . TRP A 1 224 ? 6.561 37.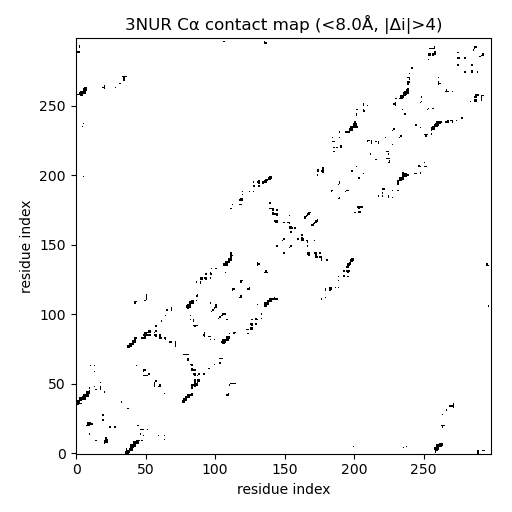499 28.214 1.00 11.17 224 TRP A C 1
ATOM 1405 O O . TRP A 1 224 ? 7.484 37.613 27.414 1.00 10.62 224 TRP A O 1
ATOM 1416 N N . HIS A 1 225 ? 5.793 36.401 28.316 1.00 7.53 225 HIS A N 1
ATOM 1417 C CA . HIS A 1 225 ? 5.969 35.204 27.481 1.00 6.24 225 HIS A CA 1
ATOM 1418 C C . HIS A 1 225 ? 5.342 35.468 26.104 1.00 10.08 225 HIS A C 1
ATOM 1419 O O . HIS A 1 225 ? 5.955 35.186 25.068 1.00 8.58 225 HIS A O 1
ATOM 1426 N N . ILE A 1 226 ? 4.134 36.064 26.091 1.00 6.88 226 ILE A N 1
ATOM 1427 C CA . ILE A 1 226 ? 3.480 36.474 24.845 1.00 5.77 226 ILE A CA 1
ATOM 1428 C C . ILE A 1 226 ? 4.443 37.408 24.102 1.00 10.40 226 ILE A C 1
ATOM 1429 O O . ILE A 1 226 ? 4.699 37.222 22.905 1.00 7.84 226 ILE A O 1
ATOM 1434 N N . ASP A 1 227 ? 5.016 38.379 24.847 1.00 8.41 227 ASP A N 1
ATOM 1435 C CA . ASP A 1 227 ? 5.939 39.358 24.285 1.00 7.67 227 ASP A CA 1
ATOM 1436 C C . ASP A 1 227 ? 7.175 38.744 23.594 1.00 10.02 227 ASP A C 1
ATOM 1437 O O . ASP A 1 227 ? 7.477 39.086 22.438 1.00 8.33 227 ASP A O 1
ATOM 1442 N N . VAL A 1 228 ? 7.876 37.822 24.278 1.00 8.28 228 VAL A N 1
ATOM 1443 C CA . VAL A 1 228 ? 9.075 37.214 23.686 1.00 9.07 228 VAL A CA 1
ATOM 1444 C C . VAL A 1 228 ? 8.773 36.346 22.451 1.00 10.95 228 VAL A C 1
ATOM 1445 O O . VAL A 1 228 ? 9.570 36.343 21.512 1.00 10.43 228 VAL A O 1
ATOM 1449 N N . GLY A 1 229 ? 7.601 35.699 22.422 1.00 7.89 229 GLY A N 1
ATOM 1450 C CA . GLY A 1 229 ? 7.176 34.910 21.262 1.00 7.37 229 GLY A CA 1
ATOM 1451 C C . GLY A 1 229 ? 6.993 35.826 20.062 1.00 10.28 229 GLY A C 1
ATOM 1452 O O . GLY A 1 229 ? 7.440 35.518 18.952 1.00 9.42 229 GLY A O 1
ATOM 1453 N N . ILE A 1 230 ? 6.349 36.988 20.288 1.00 6.76 230 ILE A N 1
ATOM 1454 C CA A ILE A 1 230 ? 6.126 37.980 19.225 0.60 5.64 230 ILE A CA 1
ATOM 1455 C CA B ILE A 1 230 ? 6.132 38.020 19.249 0.40 6.60 230 ILE A CA 1
ATOM 1456 C C . ILE A 1 230 ? 7.483 38.495 18.721 1.00 8.32 230 ILE A C 1
ATOM 1457 O O . ILE A 1 230 ? 7.688 38.599 17.504 1.00 7.66 230 ILE A O 1
ATOM 1466 N N . HIS A 1 231 ? 8.419 38.758 19.638 1.00 7.02 231 HIS A N 1
ATOM 1467 C CA . HIS A 1 231 ? 9.767 39.221 19.332 1.00 6.54 231 HIS A CA 1
ATOM 1468 C C . HIS A 1 231 ? 10.480 38.176 18.454 1.00 9.71 231 HIS A C 1
ATOM 1469 O O . HIS A 1 231 ? 11.011 38.530 17.411 1.00 8.03 231 HIS A O 1
ATOM 1476 N N . ALA A 1 232 ? 10.431 36.886 18.833 1.00 8.24 232 ALA A N 1
ATOM 1477 C CA . ALA A 1 232 ? 11.067 35.849 18.025 1.00 7.10 232 ALA A CA 1
ATOM 1478 C C . ALA A 1 232 ? 10.449 35.799 16.609 1.00 7.92 232 ALA A C 1
ATOM 1479 O O . ALA A 1 232 ? 11.191 35.653 15.653 1.00 7.25 232 ALA A O 1
ATOM 1481 N N . ILE A 1 233 ? 9.108 35.953 16.478 1.00 5.35 233 ILE A N 1
ATOM 1482 C CA . ILE A 1 233 ? 8.437 35.958 15.168 1.00 5.76 233 ILE A CA 1
ATOM 1483 C C . ILE A 1 233 ? 8.921 37.143 14.330 1.00 8.83 233 ILE A C 1
ATOM 1484 O O . ILE A 1 233 ? 9.174 36.965 13.152 1.00 10.09 233 ILE A O 1
ATOM 1489 N N . HIS A 1 234 ? 9.090 38.335 1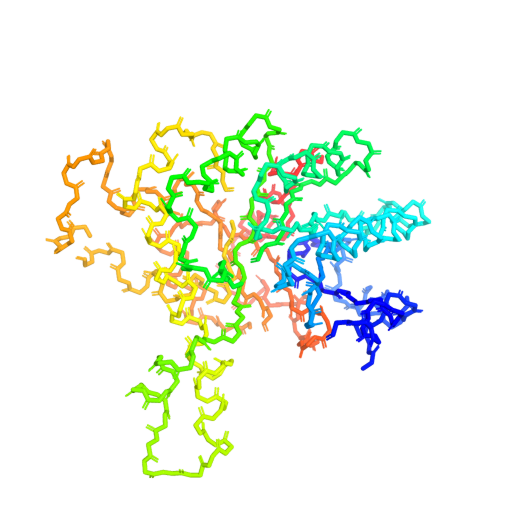4.940 1.00 6.96 234 HIS A N 1
ATOM 1490 C CA . HIS A 1 234 ? 9.627 39.504 14.227 1.00 7.38 234 HIS A CA 1
ATOM 1491 C C . HIS A 1 234 ? 10.976 39.146 13.578 1.00 10.03 234 HIS A C 1
ATOM 1492 O O . HIS A 1 234 ? 11.236 39.516 12.435 1.00 10.25 234 HIS A O 1
ATOM 1499 N N . LEU A 1 235 ? 11.827 38.424 14.320 1.00 8.63 235 LEU A N 1
ATOM 1500 C CA . LEU A 1 235 ? 13.160 38.043 13.846 1.00 8.21 235 LEU A CA 1
ATOM 1501 C C . LEU A 1 235 ? 13.080 37.157 12.606 1.00 12.55 235 LEU A C 1
ATOM 1502 O O . LEU A 1 235 ? 13.769 37.402 11.626 1.00 11.64 235 LEU A O 1
ATOM 1507 N N . VAL A 1 236 ? 12.154 36.208 12.605 1.00 9.37 236 VAL A N 1
ATOM 1508 C CA . VAL A 1 236 ? 11.930 35.321 11.470 1.00 8.56 236 VAL A CA 1
ATOM 1509 C C . VAL A 1 236 ? 11.377 36.109 10.274 1.00 12.45 236 VAL A C 1
ATOM 1510 O O . VAL A 1 236 ? 11.914 35.983 9.181 1.00 11.39 236 VAL A O 1
ATOM 1514 N N . LEU A 1 237 ? 10.286 36.872 10.478 1.00 9.43 237 LEU A N 1
ATOM 1515 C CA . LEU A 1 237 ? 9.625 37.647 9.417 1.00 9.95 237 LEU A CA 1
ATOM 1516 C C . LEU A 1 237 ? 10.522 38.688 8.754 1.00 13.44 237 LEU A C 1
ATOM 1517 O O . LEU A 1 237 ? 10.337 38.972 7.567 1.00 11.54 237 LEU A O 1
ATOM 1522 N N . SER A 1 238 ? 11.504 39.222 9.505 1.00 11.88 238 SER A N 1
ATOM 1523 C CA . SER A 1 238 ? 12.462 40.215 8.977 1.00 10.81 238 SER A CA 1
ATOM 1524 C C . SER A 1 238 ? 13.557 39.592 8.067 1.00 14.35 238 SER A C 1
ATOM 1525 O O . SER A 1 238 ? 14.357 40.335 7.487 1.00 13.72 238 SER A O 1
ATOM 1528 N N . GLY A 1 239 ? 13.602 38.256 7.987 1.00 11.81 239 GLY A N 1
ATOM 1529 C CA . GLY A 1 239 ? 14.562 37.537 7.148 1.00 11.10 239 GLY A CA 1
ATOM 1530 C C . GLY A 1 239 ? 15.959 37.319 7.695 1.00 13.83 239 GLY A C 1
ATOM 1531 O O . GLY A 1 239 ? 16.874 36.974 6.931 1.00 13.59 239 GLY A O 1
ATOM 1532 N N . ILE A 1 240 ? 16.131 37.443 9.026 1.00 10.28 240 ILE A N 1
ATOM 1533 C CA . ILE A 1 240 ? 17.428 37.245 9.695 1.00 9.38 240 ILE A CA 1
ATOM 1534 C C . ILE A 1 240 ? 18.003 35.845 9.353 1.00 13.79 240 ILE A C 1
ATOM 1535 O O . ILE A 1 240 ? 19.199 35.716 9.081 1.00 14.15 240 ILE A O 1
ATOM 1540 N N . PHE A 1 241 ? 17.141 34.823 9.341 1.00 9.20 241 PHE A N 1
ATOM 1541 C CA . PHE A 1 241 ? 17.577 33.459 9.075 1.00 9.74 241 PHE A CA 1
ATOM 1542 C C . PHE A 1 241 ? 17.793 33.126 7.590 1.00 14.81 241 PHE A C 1
ATOM 1543 O O . PHE A 1 241 ? 18.312 32.059 7.285 1.00 14.06 241 PHE A O 1
ATOM 1551 N N . ASP A 1 242 ? 17.442 34.053 6.691 1.00 12.08 242 ASP A N 1
ATOM 1552 C CA . ASP A 1 242 ? 17.745 33.938 5.266 1.00 11.31 242 ASP A CA 1
ATOM 1553 C C . ASP A 1 242 ? 19.121 34.588 5.051 1.00 16.57 242 ASP A C 1
ATOM 1554 O O . ASP A 1 242 ? 19.941 34.023 4.333 1.00 17.44 242 ASP A O 1
ATOM 1559 N N . ARG A 1 243 ? 19.388 35.737 5.732 1.00 12.22 243 ARG A N 1
ATOM 1560 C CA . ARG A 1 243 ? 20.676 36.432 5.693 1.00 12.42 243 ARG A CA 1
ATOM 1561 C C . ARG A 1 243 ? 21.743 35.592 6.400 1.00 16.83 243 ARG A C 1
ATOM 1562 O O . ARG A 1 243 ? 22.878 35.503 5.907 1.00 17.11 243 ARG A O 1
ATOM 1570 N N . TYR A 1 244 ? 21.383 34.988 7.565 1.00 12.63 244 TYR A N 1
ATOM 1571 C CA . TYR A 1 244 ? 22.294 34.193 8.417 1.00 11.56 244 TYR A CA 1
ATOM 1572 C C . TYR A 1 244 ? 21.720 32.777 8.611 1.00 15.53 244 TYR A C 1
ATOM 1573 O O . TYR A 1 244 ? 21.197 32.458 9.684 1.00 14.90 244 TYR A O 1
ATOM 1582 N N . PRO A 1 245 ? 21.760 31.939 7.543 1.00 13.49 245 PRO A N 1
ATOM 1583 C CA . PRO A 1 245 ? 21.111 30.615 7.610 1.00 13.59 245 PRO A CA 1
ATOM 1584 C C . PRO A 1 245 ? 21.686 29.601 8.590 1.00 17.46 245 PRO A C 1
ATOM 1585 O O . PRO A 1 245 ? 21.007 28.623 8.897 1.00 17.37 245 PRO A O 1
ATOM 1589 N N . LYS A 1 246 ? 22.912 29.826 9.080 1.00 13.18 246 LYS A N 1
ATOM 1590 C CA . LYS A 1 246 ? 23.530 28.917 10.052 1.00 13.24 246 LYS A CA 1
ATOM 1591 C C . LYS A 1 246 ? 23.233 29.339 11.486 1.00 14.43 246 LYS A C 1
ATOM 1592 O O . LYS A 1 246 ? 23.604 28.636 12.420 1.00 14.18 246 LYS A O 1
ATOM 1598 N N . LEU A 1 247 ? 22.600 30.507 11.671 1.00 11.47 247 LEU A N 1
ATOM 1599 C CA . LEU A 1 247 ? 22.268 31.021 12.997 1.00 9.93 247 LEU A CA 1
ATOM 1600 C C . LEU A 1 247 ? 21.202 30.178 13.698 1.00 13.73 247 LEU A C 1
ATOM 1601 O O . LEU A 1 247 ? 20.202 29.823 13.080 1.00 12.14 247 LEU A O 1
ATOM 1606 N N . ASN A 1 248 ? 21.407 29.894 14.996 1.00 10.24 248 ASN A N 1
ATOM 1607 C CA . ASN A 1 248 ? 20.405 29.248 15.836 1.00 10.75 248 ASN A CA 1
ATOM 1608 C C . ASN A 1 248 ? 20.058 30.131 17.013 1.00 14.00 248 ASN A C 1
ATOM 1609 O O . ASN A 1 248 ? 20.926 30.765 17.617 1.00 12.23 248 ASN A O 1
ATOM 1622 N N . ILE A 1 250 ? 17.670 30.240 20.790 1.00 9.33 250 ILE A N 1
ATOM 1623 C CA . ILE A 1 250 ? 17.042 29.405 21.814 1.00 7.35 250 ILE A CA 1
ATOM 1624 C C . ILE A 1 250 ? 15.942 30.228 22.506 1.00 8.56 250 ILE A C 1
ATOM 1625 O O . ILE A 1 250 ? 16.129 31.410 22.786 1.00 7.74 250 ILE A O 1
ATOM 1630 N N . ILE A 1 251 ? 14.792 29.598 22.753 1.00 7.59 251 ILE A N 1
ATOM 1631 C CA . ILE A 1 251 ? 13.683 30.204 23.485 1.00 7.59 251 ILE A CA 1
ATOM 1632 C C . ILE A 1 251 ? 13.197 29.226 24.534 1.00 11.97 251 ILE A C 1
ATOM 1633 O O . ILE A 1 251 ? 13.170 28.025 24.290 1.00 12.01 251 ILE A O 1
ATOM 1638 N N . GLY A 1 252 ? 12.828 29.759 25.686 1.00 9.16 252 GLY A N 1
ATOM 1639 C CA . GLY A 1 252 ? 12.360 28.984 26.820 1.00 7.52 252 GLY A CA 1
ATOM 1640 C C . GLY A 1 252 ? 10.860 28.894 26.913 1.00 8.92 252 GLY A C 1
ATOM 1641 O O . GLY A 1 252 ? 10.149 29.140 25.935 1.00 9.19 252 GLY A O 1
ATOM 1642 N N . HIS A 1 253 ? 10.371 28.506 28.099 1.00 5.80 253 HIS A N 1
ATOM 1643 C CA . HIS A 1 253 ? 8.947 28.371 28.416 1.00 6.04 253 HIS A CA 1
ATOM 1644 C C . HIS A 1 253 ? 8.168 27.658 27.325 1.00 9.33 253 HIS A C 1
ATOM 1645 O O . HIS A 1 253 ? 7.052 28.079 26.943 1.00 8.28 253 HIS A O 1
ATOM 1652 N N . TRP A 1 254 ? 8.751 26.524 26.856 1.00 7.41 254 TRP A N 1
ATOM 1653 C CA . TRP A 1 254 ? 8.167 25.655 25.839 1.00 8.42 254 TRP A CA 1
ATOM 1654 C C . TRP A 1 254 ? 7.900 26.343 24.486 1.00 11.59 254 TRP A C 1
ATOM 1655 O O . TRP A 1 254 ? 7.021 25.918 23.725 1.00 11.73 254 TRP A O 1
ATOM 1666 N N . GLY A 1 255 ? 8.669 27.384 24.184 1.00 7.99 255 GLY A N 1
ATOM 1667 C CA . GLY A 1 255 ? 8.508 28.096 22.919 1.00 7.16 255 GLY A CA 1
ATOM 1668 C C . GLY A 1 255 ? 7.743 29.397 22.986 1.00 9.62 255 GLY A C 1
ATOM 1669 O O . GLY A 1 255 ? 7.458 29.988 21.934 1.00 9.91 255 GLY A O 1
ATOM 1670 N N . GLU A 1 256 ? 7.413 29.883 24.220 1.00 7.50 256 GLU A N 1
ATOM 1671 C CA . GLU A 1 256 ? 6.780 31.209 24.388 1.00 7.39 256 GLU A CA 1
ATOM 1672 C C . GLU A 1 256 ? 5.534 31.361 23.512 1.00 8.86 256 GLU A C 1
ATOM 1673 O O . GLU A 1 256 ? 5.338 32.398 22.860 1.00 8.10 256 GLU A O 1
ATOM 1679 N N . PHE A 1 257 ? 4.691 30.313 23.545 1.00 7.65 257 PHE A N 1
ATOM 1680 C CA . PHE A 1 257 ? 3.410 30.104 22.846 1.00 6.71 257 PHE A CA 1
ATOM 1681 C C . PHE A 1 257 ? 3.522 29.763 21.366 1.00 9.93 257 PHE A C 1
ATOM 1682 O O . PHE A 1 257 ? 2.533 29.308 20.791 1.00 8.89 257 PHE A O 1
ATOM 1690 N N . ILE A 1 258 ? 4.676 30.036 20.727 1.00 7.28 258 ILE A N 1
ATOM 1691 C CA . ILE A 1 258 ? 4.818 29.818 19.276 1.00 6.48 258 ILE A CA 1
ATOM 1692 C C . ILE A 1 258 ? 4.406 28.391 18.789 1.00 10.81 258 ILE A C 1
ATOM 1693 O O . ILE A 1 258 ? 3.661 28.310 17.802 1.00 10.37 258 ILE A O 1
ATOM 1698 N N . PRO A 1 259 ? 4.823 27.280 19.457 1.00 8.40 259 PRO A N 1
ATOM 1699 C CA . PRO A 1 259 ? 4.428 25.946 18.968 1.00 8.29 259 PRO A CA 1
ATOM 1700 C C . PRO A 1 259 ? 2.933 25.691 18.904 1.00 12.50 259 PRO A C 1
ATOM 1701 O O . PRO A 1 259 ? 2.516 24.814 18.154 1.00 14.88 259 PRO A O 1
ATOM 1705 N N . PHE A 1 260 ? 2.127 26.460 19.662 1.00 8.79 260 PHE A N 1
ATOM 1706 C CA . PHE A 1 260 ? 0.671 26.306 19.653 1.00 8.39 260 PHE A CA 1
ATOM 1707 C C . PHE A 1 260 ? 0.076 26.675 18.272 1.00 12.02 260 PHE A C 1
ATOM 1708 O O . PHE A 1 260 ? -0.967 26.136 17.876 1.00 9.91 260 PHE A O 1
ATOM 1716 N N . PHE A 1 261 ? 0.748 27.581 17.540 1.00 10.19 261 PHE A N 1
ATOM 1717 C CA . PHE A 1 261 ? 0.217 28.112 16.281 1.00 8.44 261 PHE A CA 1
ATOM 1718 C C . PHE A 1 261 ? 1.053 27.881 15.022 1.00 12.96 261 PHE A C 1
ATOM 1719 O O . PHE A 1 261 ? 0.814 28.572 14.031 1.00 13.01 261 PHE A O 1
ATOM 1727 N N . LEU A 1 262 ? 2.024 26.951 15.020 1.00 8.62 262 LEU A N 1
ATOM 1728 C CA . LEU A 1 262 ? 2.846 26.760 13.809 1.00 10.30 262 LEU A CA 1
ATOM 1729 C C . LEU A 1 262 ? 2.057 26.478 12.529 1.00 13.52 262 LEU A C 1
ATOM 1730 O O . LEU A 1 262 ? 2.332 27.107 11.489 1.00 12.84 262 LEU A O 1
ATOM 1735 N N . GLU A 1 263 ? 1.103 25.517 12.590 1.00 10.98 263 GLU A N 1
ATOM 1736 C CA . GLU A 1 263 ? 0.293 25.168 11.414 1.00 10.86 263 GLU A CA 1
ATOM 1737 C C . GLU A 1 263 ? -0.524 26.354 10.955 1.00 12.74 263 GLU A C 1
ATOM 1738 O O . GLU A 1 263 ? -0.594 26.615 9.753 1.00 13.31 263 GLU A O 1
ATOM 1744 N N . ARG A 1 264 ? -1.098 27.110 11.905 1.00 10.26 264 ARG A N 1
ATOM 1745 C CA . ARG A 1 264 ? -1.914 28.280 11.580 1.00 11.19 264 ARG A CA 1
ATOM 1746 C C . ARG A 1 264 ? -1.099 29.413 10.943 1.00 13.26 264 ARG A C 1
ATOM 1747 O O . ARG A 1 264 ? -1.581 30.064 10.023 1.00 12.95 264 ARG A O 1
ATOM 1763 N N . ASP A 1 266 ? 1.620 29.031 9.041 1.00 10.75 266 ASP A N 1
ATOM 1764 C CA . ASP A 1 266 ? 1.883 28.628 7.659 1.00 11.50 266 ASP A CA 1
ATOM 1765 C C . ASP A 1 266 ? 0.691 28.897 6.740 1.00 16.92 266 ASP A C 1
ATOM 1766 O O . ASP A 1 266 ? 0.876 29.278 5.581 1.00 17.76 266 ASP A O 1
ATOM 1771 N N . GLU A 1 267 ? -0.520 28.702 7.259 1.00 13.14 267 GLU A N 1
ATOM 1772 C CA . GLU A 1 267 ? -1.751 28.914 6.488 1.00 13.39 267 GLU A CA 1
ATOM 1773 C C . GLU A 1 267 ? -2.180 30.368 6.375 1.00 16.32 267 GLU A C 1
ATOM 1774 O O . GLU A 1 267 ? -2.827 30.741 5.398 1.00 14.88 267 GLU A O 1
ATOM 1780 N N . ALA A 1 268 ? -1.942 31.164 7.429 1.00 12.16 268 ALA A N 1
ATOM 1781 C CA . ALA A 1 268 ? -2.545 32.481 7.543 1.00 11.97 268 ALA A CA 1
ATOM 1782 C C . ALA A 1 268 ? -1.641 33.685 7.665 1.00 15.99 268 ALA A C 1
ATOM 1783 O O . ALA A 1 268 ? -2.131 34.816 7.614 1.00 14.05 268 ALA A O 1
ATOM 1785 N N . LEU A 1 269 ? -0.337 33.471 7.871 1.00 13.35 269 LEU A N 1
ATOM 1786 C CA . LEU A 1 269 ? 0.547 34.611 8.008 1.00 13.23 269 LEU A CA 1
ATOM 1787 C C . LEU A 1 269 ? 1.269 34.744 6.676 1.00 18.88 269 LEU A C 1
ATOM 1788 O O . LEU A 1 269 ? 2.061 33.867 6.347 1.00 19.28 269 LEU A O 1
ATOM 1793 N N . PHE A 1 270 ? 0.966 35.808 5.892 1.00 15.17 270 PHE A N 1
ATOM 1794 C CA . PHE A 1 270 ? 1.564 36.008 4.564 1.00 16.01 270 PHE A CA 1
ATOM 1795 C C . PHE A 1 270 ? 3.014 36.426 4.714 1.00 16.96 270 PHE A C 1
ATOM 1796 O O . PHE A 1 270 ? 3.292 37.451 5.345 1.00 16.83 270 PHE A O 1
ATOM 1804 N N . ALA A 1 271 ? 3.948 35.623 4.173 1.00 12.13 271 ALA A N 1
ATOM 1805 C CA . ALA A 1 271 ? 5.375 35.923 4.305 1.00 12.45 271 ALA A CA 1
ATOM 1806 C C . ALA A 1 271 ? 6.143 35.385 3.079 1.00 17.53 271 ALA A C 1
ATOM 1807 O O . ALA A 1 271 ? 7.161 34.699 3.202 1.00 17.41 271 ALA A O 1
ATOM 1809 N N . GLU A 1 272 ? 5.643 35.720 1.896 1.00 15.48 272 GLU A N 1
ATOM 1810 C CA . GLU A 1 272 ? 6.197 35.247 0.626 1.00 16.10 272 GLU A CA 1
ATOM 1811 C C . GLU A 1 272 ? 7.587 35.760 0.277 1.00 18.42 272 GLU A C 1
ATOM 1812 O O . GLU A 1 272 ? 8.234 35.189 -0.596 1.00 18.60 272 GLU A O 1
ATOM 1818 N N . HIS A 1 273 ? 8.066 36.803 0.983 1.00 12.87 273 HIS A N 1
ATOM 1819 C CA . HIS A 1 273 ? 9.408 37.364 0.820 1.00 12.00 273 HIS A CA 1
ATOM 1820 C C . HIS A 1 273 ? 10.504 36.471 1.453 1.00 14.91 273 HIS A C 1
ATOM 1821 O O . HIS A 1 273 ? 11.691 36.690 1.196 1.00 15.11 273 HIS A O 1
ATOM 1828 N N . LEU A 1 274 ? 10.115 35.491 2.285 1.00 10.50 274 LEU A N 1
ATOM 1829 C CA . LEU A 1 274 ? 11.077 34.587 2.920 1.00 11.17 274 LEU A CA 1
ATOM 1830 C C . LEU A 1 274 ? 11.360 33.392 2.020 1.00 13.60 274 LEU A C 1
ATOM 1831 O O . LEU A 1 274 ? 10.512 33.021 1.206 1.00 13.08 274 LEU A O 1
ATOM 1836 N N . ASN A 1 275 ? 12.529 32.768 2.193 1.00 10.11 275 ASN A N 1
ATOM 1837 C CA . ASN A 1 275 ? 12.886 31.586 1.396 1.00 9.84 275 ASN A CA 1
ATOM 1838 C C . ASN A 1 275 ? 12.087 30.340 1.765 1.00 14.81 275 ASN A C 1
ATOM 1839 O O . ASN A 1 275 ? 11.928 29.444 0.927 1.00 15.23 275 ASN A O 1
ATOM 1844 N N . HIS A 1 276 ? 11.649 30.246 3.045 1.00 11.70 276 HIS A N 1
ATOM 1845 C CA . HIS A 1 276 ? 10.973 29.067 3.576 1.00 9.98 276 HIS A CA 1
ATOM 1846 C C . HIS A 1 276 ? 9.644 29.422 4.227 1.00 13.02 276 HIS A C 1
ATOM 1847 O O . HIS A 1 276 ? 9.365 30.604 4.459 1.00 11.69 276 HIS A O 1
ATOM 1854 N N . SER A 1 277 ? 8.848 28.386 4.574 1.00 11.16 277 SER A N 1
ATOM 1855 C CA A SER A 1 277 ? 7.589 28.614 5.289 0.50 10.85 277 SER A CA 1
ATOM 1856 C CA B SER A 1 277 ? 7.587 28.600 5.291 0.50 10.89 277 SER A CA 1
ATOM 1857 C C . SER A 1 277 ? 7.948 29.127 6.689 1.00 14.16 277 SER A C 1
ATOM 1858 O O . SER A 1 277 ? 9.066 28.880 7.166 1.00 11.78 277 SER A O 1
ATOM 1863 N N . VAL A 1 278 ? 7.016 29.827 7.355 1.00 12.61 278 VAL A N 1
ATOM 1864 C CA . VAL A 1 278 ? 7.262 30.364 8.701 1.00 12.85 278 VAL A CA 1
ATOM 1865 C C . VAL A 1 278 ? 7.673 29.251 9.694 1.00 14.67 278 VAL A C 1
ATOM 1866 O O . VAL A 1 278 ? 8.663 29.414 10.425 1.00 13.86 278 VAL A O 1
ATOM 1870 N N . SER A 1 279 ? 6.944 28.107 9.689 1.00 12.04 279 SER A N 1
ATOM 1871 C CA . SER A 1 279 ? 7.226 26.996 10.609 1.00 12.10 279 SER A CA 1
ATOM 1872 C C . SER A 1 279 ? 8.609 26.397 10.413 1.00 13.65 279 SER A C 1
ATOM 1873 O O . SER A 1 279 ? 9.213 25.942 11.386 1.00 12.99 279 SER A O 1
ATOM 1876 N N . TYR A 1 280 ? 9.121 26.410 9.159 1.00 11.08 280 TYR A N 1
ATOM 1877 C CA . TYR A 1 280 ? 10.456 25.885 8.835 1.00 10.69 280 TYR A CA 1
ATOM 1878 C C . TYR A 1 280 ? 11.550 26.492 9.720 1.00 12.30 280 TYR A C 1
ATOM 1879 O O . TYR A 1 280 ? 12.424 25.760 10.206 1.00 12.48 280 TYR A O 1
ATOM 1888 N N . TYR A 1 281 ? 11.510 27.815 9.927 1.00 8.83 281 TYR A N 1
ATOM 1889 C CA . TYR A 1 281 ? 12.523 28.494 10.756 1.00 7.87 281 TYR A CA 1
ATOM 1890 C C . TYR A 1 281 ? 12.505 28.036 12.207 1.00 11.40 281 TYR A C 1
ATOM 1891 O O . TYR A 1 281 ? 13.562 27.876 12.804 1.00 12.19 281 TYR A O 1
ATOM 1900 N N . PHE A 1 282 ? 11.322 27.777 12.762 1.00 9.02 282 PHE A N 1
ATOM 1901 C CA . PHE A 1 282 ? 11.252 27.269 14.146 1.00 9.29 282 PHE A CA 1
ATOM 1902 C C . PHE A 1 282 ? 11.736 25.832 14.232 1.00 14.82 282 PHE A C 1
ATOM 1903 O O . PHE A 1 282 ? 12.284 25.408 15.256 1.00 16.09 282 PHE A O 1
ATOM 1911 N N . LYS A 1 283 ? 11.549 25.076 13.159 1.00 12.45 283 LYS A N 1
ATOM 1912 C CA . LYS A 1 283 ? 11.983 23.687 13.176 1.00 11.80 283 LYS A CA 1
ATOM 1913 C C . LYS A 1 283 ? 13.484 23.537 12.903 1.00 17.11 283 LYS A C 1
ATOM 1914 O O . LYS A 1 283 ? 14.069 22.527 13.291 1.00 16.34 283 LYS A O 1
ATOM 1920 N N . ASN A 1 284 ? 14.091 24.499 12.175 1.00 11.97 284 ASN A N 1
ATOM 1921 C CA . ASN A 1 284 ? 15.484 24.372 11.751 1.00 10.93 284 ASN A CA 1
ATOM 1922 C C . ASN A 1 284 ? 16.472 25.369 12.338 1.00 14.89 284 ASN A C 1
ATOM 1923 O O . ASN A 1 284 ? 17.679 25.106 12.317 1.00 13.90 284 ASN A O 1
ATOM 1928 N N . SER A 1 285 ? 15.982 26.500 12.855 1.00 12.00 285 SER A N 1
ATOM 1929 C CA . SER A 1 285 ? 16.852 27.566 13.387 1.00 11.79 285 SER A CA 1
ATOM 1930 C C . SER A 1 285 ? 16.580 27.915 14.854 1.00 15.73 285 SER A C 1
ATOM 1931 O O . SER A 1 285 ? 17.212 28.827 15.391 1.00 15.14 285 SER A O 1
ATOM 1934 N N . PHE A 1 286 ? 15.630 27.219 15.498 1.00 9.91 286 PHE A N 1
ATOM 1935 C CA . PHE A 1 286 ? 15.339 27.462 16.910 1.00 7.96 286 PHE A CA 1
ATOM 1936 C C . PHE A 1 286 ? 15.483 26.199 17.715 1.00 11.67 286 PHE A C 1
ATOM 1937 O O . PHE A 1 286 ? 15.278 25.105 17.192 1.00 11.56 286 PHE A O 1
ATOM 1945 N N . TYR A 1 287 ? 15.807 26.360 19.013 1.00 7.97 287 TYR A N 1
ATOM 1946 C CA . TYR A 1 287 ? 15.811 25.278 19.998 1.00 7.75 287 TYR A CA 1
ATOM 1947 C C . TYR A 1 287 ? 14.816 25.733 21.062 1.00 10.47 287 TYR A C 1
ATOM 1948 O O . TYR A 1 287 ? 14.671 26.931 21.306 1.00 9.59 287 TYR A O 1
ATOM 1957 N N . ILE A 1 288 ? 14.138 24.795 21.683 1.00 7.44 288 ILE A N 1
ATOM 1958 C CA . ILE A 1 288 ? 13.147 25.155 22.703 1.00 7.06 288 ILE A CA 1
ATOM 1959 C C . ILE A 1 288 ? 13.543 24.513 24.047 1.00 9.52 288 ILE A C 1
ATOM 1960 O O . ILE A 1 288 ? 13.945 23.349 24.070 1.00 9.60 288 ILE A O 1
ATOM 1965 N N . THR A 1 289 ? 13.328 25.237 25.161 1.00 6.90 289 THR A N 1
ATOM 1966 C CA . THR A 1 289 ? 13.582 24.689 26.495 1.00 5.63 289 THR A CA 1
ATOM 1967 C C . THR A 1 289 ? 12.322 24.798 27.375 1.00 9.79 289 THR A C 1
ATOM 1968 O O . THR A 1 289 ? 11.441 25.606 27.066 1.00 8.58 289 THR A O 1
ATOM 1972 N N . PRO A 1 290 ? 12.259 24.0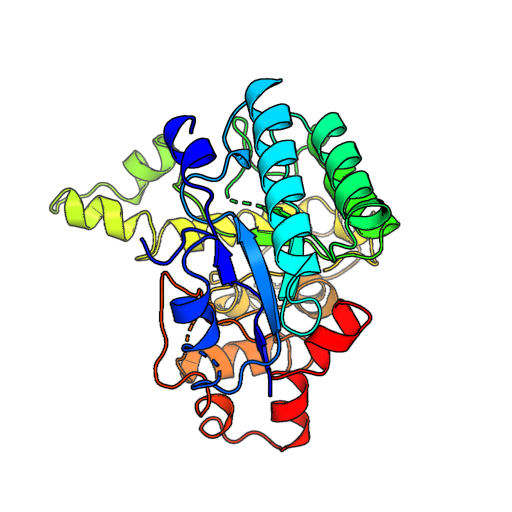32 28.494 1.00 7.08 290 PRO A N 1
ATOM 1973 C CA . PRO A 1 290 ? 11.088 24.107 29.378 1.00 8.04 290 PRO A CA 1
ATOM 1974 C C . PRO A 1 290 ? 11.169 25.242 30.397 1.00 10.33 290 PRO A C 1
ATOM 1975 O O . PRO A 1 290 ? 10.167 25.529 31.046 1.00 10.32 290 PRO A O 1
ATOM 1979 N N . SER A 1 291 ? 12.378 25.824 30.626 1.00 9.05 291 SER A N 1
ATOM 1980 C CA . SER A 1 291 ? 12.609 26.820 31.701 1.00 7.83 291 SER A CA 1
ATOM 1981 C C . SER A 1 291 ? 12.044 26.354 33.060 1.00 12.18 291 SER A C 1
ATOM 1982 O O . SER A 1 291 ? 11.352 27.121 33.738 1.00 11.92 291 SER A O 1
ATOM 1985 N N . GLY A 1 292 ? 12.277 25.091 33.413 1.00 11.10 292 GLY A N 1
ATOM 1986 C CA . GLY A 1 292 ? 11.819 24.529 34.682 1.00 10.73 292 GLY A CA 1
ATOM 1987 C C . GLY A 1 292 ? 10.322 24.298 34.812 1.00 14.25 292 GLY A C 1
ATOM 1988 O O . GLY A 1 292 ? 9.844 23.991 35.912 1.00 12.14 292 GLY A O 1
ATOM 1997 N N . LEU A 1 294 ? 8.026 21.778 34.215 1.00 11.13 294 LEU A N 1
ATOM 1998 C CA . LEU A 1 294 ? 8.086 20.353 33.924 1.00 10.67 294 LEU A CA 1
ATOM 1999 C C . LEU A 1 294 ? 6.716 19.734 33.800 1.00 14.56 294 LEU A C 1
ATOM 2000 O O . LEU A 1 294 ? 6.252 19.006 34.679 1.00 13.45 294 LEU A O 1
ATOM 2005 N N . THR A 1 295 ? 6.053 20.068 32.685 1.00 10.67 295 THR A N 1
ATOM 2006 C CA . THR A 1 295 ? 4.676 19.664 32.441 1.00 10.26 295 THR A CA 1
ATOM 2007 C C . THR A 1 295 ? 4.589 18.893 31.131 1.00 12.67 295 THR A C 1
ATOM 2008 O O . THR A 1 295 ? 5.112 19.348 30.112 1.00 12.45 295 THR A O 1
ATOM 2012 N N . LYS A 1 296 ? 4.012 17.686 31.188 1.00 9.59 296 LYS A N 1
ATOM 2013 C CA . LYS A 1 296 ? 3.914 16.798 30.023 1.00 8.93 296 LYS A CA 1
ATOM 2014 C C . LYS A 1 296 ? 3.116 17.339 28.808 1.00 11.68 296 LYS A C 1
ATOM 2015 O O . LYS A 1 296 ? 3.583 17.151 27.679 1.00 9.83 296 LYS A O 1
ATOM 2021 N N . PRO A 1 297 ? 1.909 17.936 28.955 1.00 8.80 297 PRO A N 1
ATOM 2022 C CA . PRO A 1 297 ? 1.165 18.348 27.743 1.00 9.11 297 PRO A CA 1
ATOM 2023 C C . PRO A 1 297 ? 1.918 19.287 26.796 1.00 10.72 297 PRO A C 1
ATOM 2024 O O . PRO A 1 297 ? 1.846 19.117 25.579 1.00 10.77 297 PRO A O 1
ATOM 2028 N N . GLN A 1 298 ? 2.698 20.224 27.349 1.00 8.67 298 GLN A N 1
ATOM 2029 C CA . GLN A 1 298 ? 3.499 21.182 26.576 1.00 7.95 298 GLN A CA 1
ATOM 2030 C C . GLN A 1 298 ? 4.676 20.451 25.937 1.00 10.34 298 GLN A C 1
ATOM 2031 O O . GLN A 1 298 ? 4.970 20.693 24.770 1.00 9.46 298 GLN A O 1
ATOM 2037 N N . PHE A 1 299 ? 5.307 19.510 26.672 1.00 7.84 299 PHE A N 1
ATOM 2038 C CA . PHE A 1 299 ? 6.399 18.704 26.091 1.00 8.02 299 PHE A CA 1
ATOM 2039 C C . PHE A 1 299 ? 5.880 17.955 24.863 1.00 11.35 299 PHE A C 1
ATOM 2040 O O . PHE A 1 299 ? 6.511 18.008 23.804 1.00 10.08 299 PHE A O 1
ATOM 2048 N N . ASP A 1 300 ? 4.720 17.271 24.998 1.00 10.73 300 ASP A N 1
ATOM 2049 C CA . ASP A 1 300 ? 4.142 16.515 23.873 1.00 10.49 300 ASP A CA 1
ATOM 2050 C C . ASP A 1 300 ? 3.872 17.397 22.658 1.00 12.27 300 ASP A C 1
ATOM 2051 O O . ASP A 1 300 ? 4.170 16.981 21.539 1.00 10.49 300 ASP A O 1
ATOM 2056 N N . LEU A 1 301 ? 3.336 18.614 22.878 1.00 10.02 301 LEU A N 1
ATOM 2057 C CA . LEU A 1 301 ? 3.073 19.540 21.767 1.00 10.36 301 LEU A CA 1
ATOM 2058 C C . LEU A 1 301 ? 4.372 19.927 21.051 1.00 11.55 301 LEU A C 1
ATOM 2059 O O . LEU A 1 301 ? 4.449 19.880 19.821 1.00 11.27 301 LEU A O 1
ATOM 2064 N N . VAL A 1 302 ? 5.395 20.293 21.832 1.00 6.61 302 VAL A N 1
ATOM 2065 C CA . VAL A 1 302 ? 6.691 20.743 21.316 1.00 7.21 302 VAL A CA 1
ATOM 2066 C C . VAL A 1 302 ? 7.362 19.598 20.555 1.00 11.13 302 VAL A C 1
ATOM 2067 O O . VAL A 1 302 ? 7.847 19.815 19.446 1.00 12.57 302 VAL A O 1
ATOM 2071 N N . LYS A 1 303 ? 7.330 18.372 21.106 1.00 8.36 303 LYS A N 1
ATOM 2072 C CA . LYS A 1 303 ? 7.912 17.221 20.397 1.00 8.74 303 LYS A CA 1
ATOM 2073 C C . LYS A 1 303 ? 7.245 17.011 19.020 1.00 12.35 303 LYS A C 1
ATOM 2074 O O . LYS A 1 303 ? 7.942 16.722 18.048 1.00 12.28 303 LYS A O 1
ATOM 2080 N N . LYS A 1 304 ? 5.907 17.142 18.926 1.00 10.48 304 LYS A N 1
ATOM 2081 C CA . LYS A 1 304 ? 5.212 16.933 17.644 1.00 11.53 304 LYS A CA 1
ATOM 2082 C C . LYS A 1 304 ? 5.490 18.053 16.638 1.00 17.62 304 LYS A C 1
ATOM 2083 O O . LYS A 1 304 ? 5.533 17.802 15.439 1.00 17.47 304 LYS A O 1
ATOM 2089 N N . GLU A 1 305 ? 5.662 19.290 17.132 1.00 13.79 305 GLU A N 1
ATOM 2090 C CA . GLU A 1 305 ? 5.856 20.482 16.305 1.00 12.91 305 GLU A CA 1
ATOM 2091 C C . GLU A 1 305 ? 7.271 20.685 15.789 1.00 17.40 305 GLU A C 1
ATOM 2092 O O . GLU A 1 305 ? 7.437 20.946 14.597 1.00 16.13 305 GLU A O 1
ATOM 2098 N N . VAL A 1 306 ? 8.283 20.595 16.674 1.00 12.92 306 VAL A N 1
ATOM 2099 C CA . VAL A 1 306 ? 9.685 20.817 16.277 1.00 12.57 306 VAL A CA 1
ATOM 2100 C C . VAL A 1 306 ? 10.543 19.564 16.278 1.00 16.05 306 VAL A C 1
ATOM 2101 O O . VAL A 1 306 ? 11.614 19.561 15.674 1.00 16.57 306 VAL A O 1
ATOM 2105 N N . GLY A 1 307 ? 10.128 18.554 17.030 1.00 12.75 307 GLY A N 1
ATOM 2106 C CA . GLY A 1 307 ? 10.882 17.311 17.111 1.00 11.88 307 GLY A CA 1
ATOM 2107 C C . GLY A 1 307 ? 11.891 17.293 18.235 1.00 13.77 307 GLY A C 1
ATOM 2108 O O . GLY A 1 307 ? 12.295 18.344 18.755 1.00 10.82 307 GLY A O 1
ATOM 2109 N N . ILE A 1 308 ? 12.299 16.079 18.607 1.00 13.14 308 ILE A N 1
ATOM 2110 C CA . ILE A 1 308 ? 13.245 15.840 19.692 1.00 14.20 308 ILE A CA 1
ATOM 2111 C C . ILE A 1 308 ? 14.611 16.503 19.505 1.00 12.99 308 ILE A C 1
ATOM 2112 O O . ILE A 1 308 ? 15.205 16.900 20.494 1.00 10.40 308 ILE A O 1
ATOM 2117 N N . ASP A 1 309 ? 15.091 16.640 18.251 1.00 10.55 309 ASP A N 1
ATOM 2118 C CA . ASP A 1 309 ? 16.420 17.194 17.987 1.00 10.83 309 ASP A CA 1
ATOM 2119 C C . ASP A 1 309 ? 16.537 18.671 18.353 1.00 12.17 309 ASP A C 1
ATOM 2120 O O . ASP A 1 309 ? 17.644 19.199 18.373 1.00 11.41 309 ASP A O 1
ATOM 2125 N N . ARG A 1 310 ? 15.398 19.338 18.573 1.00 9.24 310 ARG A N 1
ATOM 2126 C CA . ARG A 1 310 ? 15.359 20.783 18.816 1.00 9.04 310 ARG A CA 1
ATOM 2127 C C . ARG A 1 310 ? 15.032 21.137 20.257 1.00 11.32 310 ARG A C 1
ATOM 2128 O O . ARG A 1 310 ? 14.855 22.318 20.573 1.00 12.06 310 ARG A O 1
ATOM 2136 N N . ILE A 1 311 ? 14.986 20.137 21.146 1.00 7.30 311 ILE A N 1
ATOM 2137 C CA . ILE A 1 311 ? 14.657 20.389 22.549 1.00 7.59 311 ILE A CA 1
ATOM 2138 C C . ILE A 1 311 ? 15.899 20.337 23.431 1.00 11.67 311 ILE A C 1
ATOM 2139 O O . ILE A 1 311 ? 16.660 19.366 23.393 1.00 12.08 311 ILE A O 1
ATOM 2144 N N . LEU A 1 312 ? 16.083 21.383 24.235 1.00 8.20 312 LEU A N 1
ATOM 2145 C CA . LEU A 1 312 ? 17.185 21.477 25.196 1.00 7.87 312 LEU A CA 1
ATOM 2146 C C . LEU A 1 312 ? 16.607 21.502 26.599 1.00 11.84 312 LEU A C 1
ATOM 2147 O O . LEU A 1 312 ? 15.443 21.831 26.754 1.00 11.87 312 LEU A O 1
ATOM 2152 N N . TYR A 1 313 ? 17.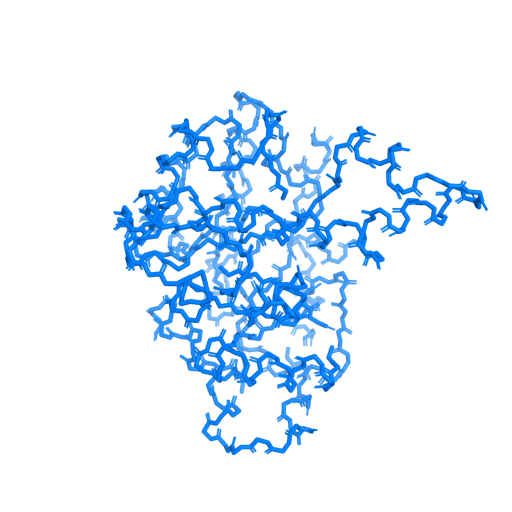390 21.112 27.613 1.00 8.41 313 TYR A N 1
ATOM 2153 C CA . TYR A 1 313 ? 16.908 21.085 28.989 1.00 7.96 313 TYR A CA 1
ATOM 2154 C C . TYR A 1 313 ? 17.270 22.377 29.721 1.00 9.33 313 TYR A C 1
ATOM 2155 O O . TYR A 1 313 ? 18.221 23.054 29.337 1.00 9.31 313 TYR A O 1
ATOM 2164 N N . ALA A 1 314 ? 16.465 22.763 30.708 1.00 7.25 314 ALA A N 1
ATOM 2165 C CA . ALA A 1 314 ? 16.662 24.020 31.462 1.00 6.94 314 ALA A CA 1
ATOM 2166 C C . ALA A 1 314 ? 15.787 24.001 32.699 1.00 11.85 314 ALA A C 1
ATOM 2167 O O . ALA A 1 314 ? 14.674 23.474 32.646 1.00 11.31 314 ALA A O 1
ATOM 2169 N N . ALA A 1 315 ? 16.267 24.609 33.796 1.00 8.90 315 ALA A N 1
ATOM 2170 C CA . ALA A 1 315 ? 15.553 24.640 35.074 1.00 8.67 315 ALA A CA 1
ATOM 2171 C C . ALA A 1 315 ? 15.068 26.023 35.500 1.00 10.96 315 ALA A C 1
ATOM 2172 O O . ALA A 1 315 ? 14.240 26.103 36.402 1.00 9.21 315 ALA A O 1
ATOM 2174 N N . ASP A 1 316 ? 15.646 27.101 34.937 1.00 8.75 316 ASP A N 1
ATOM 2175 C CA . ASP A 1 316 ? 15.385 28.496 35.374 1.00 7.86 316 ASP A CA 1
ATOM 2176 C C . ASP A 1 316 ? 15.927 28.691 36.811 1.00 11.20 316 ASP A C 1
ATOM 2177 O O . ASP A 1 316 ? 15.423 29.513 37.592 1.00 11.13 316 ASP A O 1
ATOM 2182 N N . TYR A 1 317 ? 16.989 27.929 37.154 1.00 8.73 317 TYR A N 1
ATOM 2183 C CA . TYR A 1 317 ? 17.593 28.058 38.472 1.00 9.35 317 TYR A CA 1
ATOM 2184 C C . TYR A 1 317 ? 18.158 29.484 38.648 1.00 11.78 317 TYR A C 1
ATOM 2185 O O . TYR A 1 317 ? 18.764 29.995 37.709 1.00 12.04 317 TYR A O 1
ATOM 2194 N N . PRO A 1 318 ? 17.996 30.147 39.817 1.00 10.34 318 PRO A N 1
ATOM 2195 C CA . PRO A 1 318 ? 17.335 29.694 41.060 1.00 11.00 318 PRO A CA 1
ATOM 2196 C C . PRO A 1 318 ? 15.899 30.220 41.215 1.00 15.53 318 PRO A C 1
ATOM 2197 O O . PRO A 1 318 ? 15.305 30.040 42.278 1.00 14.61 318 PRO A O 1
ATOM 2201 N N . TYR A 1 319 ? 15.350 30.889 40.175 1.00 12.31 319 TYR A N 1
ATOM 2202 C CA . TYR A 1 319 ? 13.996 31.459 40.219 1.00 12.20 319 TYR A CA 1
ATOM 2203 C C . TYR A 1 319 ? 12.945 30.364 40.307 1.00 15.83 319 TYR A C 1
ATOM 2204 O O . TYR A 1 319 ? 11.907 30.543 40.952 1.00 14.77 319 TYR A O 1
ATOM 2213 N N . ILE A 1 320 ? 13.267 29.200 39.721 1.00 11.92 320 ILE A N 1
ATOM 2214 C CA . ILE A 1 320 ? 12.556 27.933 39.909 1.00 11.70 320 ILE A CA 1
ATOM 2215 C C . ILE A 1 320 ? 13.646 26.944 40.368 1.00 16.31 320 ILE A C 1
ATOM 2216 O O . ILE A 1 320 ? 14.728 26.938 39.782 1.00 14.81 320 ILE A O 1
ATOM 2221 N N . GLU A 1 321 ? 13.363 26.109 41.394 1.00 15.54 321 GLU A N 1
ATOM 2222 C CA . GLU A 1 321 ? 14.273 25.038 41.826 1.00 15.73 321 GLU A CA 1
ATOM 2223 C C . GLU A 1 321 ? 13.451 23.742 41.678 1.00 19.47 321 GLU A C 1
ATOM 2224 O O . GLU A 1 321 ? 12.885 23.254 42.664 1.00 19.38 321 GLU A O 1
ATOM 2230 N N . PRO A 1 322 ? 13.281 23.240 40.425 1.00 15.52 322 PRO A N 1
ATOM 2231 C CA . PRO A 1 322 ? 12.388 22.084 40.220 1.00 15.09 322 PRO A CA 1
ATOM 2232 C C . PRO A 1 322 ? 12.891 20.796 40.845 1.00 19.84 322 PRO A C 1
ATOM 2233 O O . PRO A 1 322 ? 13.947 20.279 40.472 1.00 19.27 322 PRO A O 1
ATOM 2237 N N . GLU A 1 323 ? 12.140 20.309 41.852 1.00 20.12 323 GLU A N 1
ATOM 2238 C CA . GLU A 1 323 ? 12.483 19.108 42.621 1.00 20.58 323 GLU A CA 1
ATOM 2239 C C . GLU A 1 323 ? 12.492 17.823 41.782 1.00 22.26 323 GLU A C 1
ATOM 2240 O O . GLU A 1 323 ? 13.156 16.862 42.174 1.00 21.24 323 GLU A O 1
ATOM 2246 N N . LYS A 1 324 ? 11.789 17.825 40.625 1.00 16.64 324 LYS A N 1
ATOM 2247 C CA . LYS A 1 324 ? 11.689 16.675 39.706 1.00 16.39 324 LYS A CA 1
ATOM 2248 C C . LYS A 1 324 ? 12.575 16.808 38.451 1.00 16.37 324 LYS A C 1
ATOM 2249 O O . LYS A 1 324 ? 12.474 15.983 37.532 1.00 14.29 324 LYS A O 1
ATOM 2255 N N . LEU A 1 325 ? 13.483 17.817 38.424 1.00 11.75 325 LEU A N 1
ATOM 2256 C CA . LEU A 1 325 ? 14.364 17.994 37.270 1.00 10.81 325 LEU A CA 1
ATOM 2257 C C . LEU A 1 325 ? 15.088 16.703 36.845 1.00 14.85 325 LEU A C 1
ATOM 2258 O O . LEU A 1 325 ? 15.057 16.338 35.667 1.00 14.89 325 LEU A O 1
ATOM 2263 N N . GLY A 1 326 ? 15.652 15.989 37.812 1.00 12.47 326 GLY A N 1
ATOM 2264 C CA . GLY A 1 326 ? 16.411 14.771 37.551 1.00 11.75 326 GLY A CA 1
ATOM 2265 C C . GLY A 1 326 ? 15.626 13.536 37.162 1.00 17.36 326 GLY A C 1
ATOM 2266 O O . GLY A 1 326 ? 16.233 12.549 36.734 1.00 18.47 326 GLY A O 1
ATOM 2267 N N . VAL A 1 327 ? 14.274 13.562 37.311 1.00 12.69 327 VAL A N 1
ATOM 2268 C CA . VAL A 1 327 ? 13.440 12.405 36.972 1.00 12.84 327 VAL A CA 1
ATOM 2269 C C . VAL A 1 327 ? 12.381 12.688 35.891 1.00 14.65 327 VAL A C 1
ATOM 2270 O O . VAL A 1 327 ? 11.803 11.747 35.358 1.00 14.60 327 VAL A O 1
ATOM 2274 N N . PHE A 1 328 ? 12.133 13.968 35.565 1.00 9.80 328 PHE A N 1
ATOM 2275 C CA . PHE A 1 328 ? 11.096 14.360 34.605 1.00 9.42 328 PHE A CA 1
ATOM 2276 C C . PHE A 1 328 ? 11.219 13.667 33.262 1.00 13.45 328 PHE A C 1
ATOM 2277 O O . PHE A 1 328 ? 10.214 13.209 32.722 1.00 13.95 328 PHE A O 1
ATOM 2285 N N . LEU A 1 329 ? 12.442 13.566 32.735 1.00 10.53 329 LEU A N 1
ATOM 2286 C CA . LEU A 1 329 ? 12.642 12.927 31.424 1.00 11.08 329 LEU A CA 1
ATOM 2287 C C . LEU A 1 329 ? 12.317 11.429 31.404 1.00 16.75 329 LEU A C 1
ATOM 2288 O O . LEU A 1 329 ? 12.156 10.854 30.326 1.00 16.94 329 LEU A O 1
ATOM 2293 N N . ASP A 1 330 ? 12.159 10.819 32.590 1.00 14.07 330 ASP A N 1
ATOM 2294 C CA . ASP A 1 330 ? 11.785 9.404 32.714 1.00 14.66 330 ASP A CA 1
ATOM 2295 C C . ASP A 1 330 ? 10.251 9.196 32.709 1.00 21.47 330 ASP A C 1
ATOM 2296 O O . ASP A 1 330 ? 9.793 8.047 32.705 1.00 21.84 330 ASP A O 1
ATOM 2301 N N . GLU A 1 331 ? 9.463 10.293 32.739 1.00 17.03 331 GLU A N 1
ATOM 2302 C CA . GLU A 1 331 ? 7.994 10.226 32.848 1.00 16.35 331 GLU A CA 1
ATOM 2303 C C . GLU A 1 331 ? 7.278 10.605 31.557 1.00 20.26 331 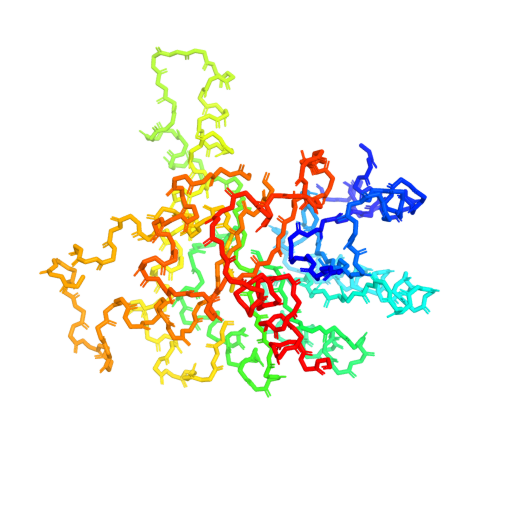GLU A C 1
ATOM 2304 O O . GLU A 1 331 ? 6.075 10.886 31.577 1.00 21.23 331 GLU A O 1
ATOM 2310 N N . LEU A 1 332 ? 8.003 10.642 30.446 1.00 15.99 332 LEU A N 1
ATOM 2311 C CA . LEU A 1 332 ? 7.432 11.123 29.190 1.00 14.83 332 LEU A CA 1
ATOM 2312 C C . LEU A 1 332 ? 7.259 10.073 28.097 1.00 19.06 332 LEU A C 1
ATOM 2313 O O . LEU A 1 332 ? 6.909 10.429 26.963 1.00 18.29 332 LEU A O 1
ATOM 2318 N N . GLY A 1 333 ? 7.512 8.809 28.434 1.00 15.92 333 GLY A N 1
ATOM 2319 C CA . GLY A 1 333 ? 7.442 7.700 27.483 1.00 15.90 333 GLY A CA 1
ATOM 2320 C C . GLY A 1 333 ? 8.473 7.776 26.368 1.00 19.14 333 GLY A C 1
ATOM 2321 O O . GLY A 1 333 ? 8.205 7.352 25.245 1.00 20.02 333 GLY A O 1
ATOM 2322 N N . LEU A 1 334 ? 9.664 8.323 26.664 1.00 13.21 334 LEU A N 1
ATOM 2323 C CA . LEU A 1 334 ? 10.719 8.505 25.678 1.00 12.24 334 LEU A CA 1
ATOM 2324 C C . LEU A 1 334 ? 11.640 7.285 25.572 1.00 15.23 334 LEU A C 1
ATOM 2325 O O . LEU A 1 334 ? 11.847 6.573 26.559 1.00 15.42 334 LEU A O 1
ATOM 2330 N N . THR A 1 335 ? 12.264 7.111 24.409 1.00 11.58 335 THR A N 1
ATOM 2331 C CA . THR A 1 335 ? 13.316 6.092 24.225 1.00 10.74 335 THR A CA 1
ATOM 2332 C C . THR A 1 335 ? 14.570 6.650 24.949 1.00 13.96 335 THR A C 1
ATOM 2333 O O . THR A 1 335 ? 14.642 7.855 25.224 1.00 12.33 335 THR A O 1
ATOM 2337 N N . ASP A 1 336 ? 15.558 5.793 25.215 1.00 12.28 336 ASP A N 1
ATOM 2338 C CA . ASP A 1 336 ? 16.836 6.204 25.809 1.00 11.83 336 ASP A CA 1
ATOM 2339 C C . ASP A 1 336 ? 17.543 7.193 24.887 1.00 14.77 336 ASP A C 1
ATOM 2340 O O . ASP A 1 336 ? 18.109 8.162 25.378 1.00 15.24 336 ASP A O 1
ATOM 2345 N N . GLU A 1 337 ? 17.458 6.991 23.553 1.00 11.78 337 GLU A N 1
ATOM 2346 C CA . GLU A 1 337 ? 18.039 7.893 22.564 1.00 10.73 337 GLU A CA 1
ATOM 2347 C C . GLU A 1 337 ? 17.450 9.319 22.756 1.00 13.43 337 GLU A C 1
ATOM 2348 O O . GLU A 1 337 ? 18.200 10.288 22.817 1.00 13.16 337 GLU A O 1
ATOM 2354 N N . GLU A 1 338 ? 16.120 9.426 22.843 1.00 11.30 338 GLU A N 1
ATOM 2355 C CA . GLU A 1 338 ? 15.430 10.705 23.014 1.00 10.58 338 GLU A CA 1
ATOM 2356 C C . GLU A 1 338 ? 15.821 11.382 24.320 1.00 13.94 338 GLU A C 1
ATOM 2357 O O . GLU A 1 338 ? 16.060 12.590 24.309 1.00 12.64 338 GLU A O 1
ATOM 2363 N N . LYS A 1 339 ? 15.883 10.617 25.443 1.00 11.54 339 LYS A N 1
ATOM 2364 C CA . LYS A 1 339 ? 16.276 11.150 26.748 1.00 12.27 339 LYS A CA 1
ATOM 2365 C C . LYS A 1 339 ? 17.693 11.697 26.659 1.00 15.31 339 LYS A C 1
ATOM 2366 O O . LYS A 1 339 ? 17.945 12.799 27.149 1.00 14.27 339 LYS A O 1
ATOM 2372 N N . GLU A 1 340 ? 18.611 10.934 26.032 1.00 12.34 340 GLU A N 1
ATOM 2373 C CA . GLU A 1 340 ? 20.023 11.363 25.860 1.00 12.68 340 GLU A CA 1
ATOM 2374 C C . GLU A 1 340 ? 20.132 12.685 25.085 1.00 14.90 340 GLU A C 1
ATOM 2375 O O . GLU A 1 340 ? 20.897 13.574 25.489 1.00 13.90 340 GLU A O 1
ATOM 2381 N N . LYS A 1 341 ? 19.333 12.822 24.014 1.00 10.05 341 LYS A N 1
ATOM 2382 C CA . LYS A 1 341 ? 19.303 14.023 23.172 1.00 10.04 341 LYS A CA 1
ATOM 2383 C C . LYS A 1 341 ? 18.901 15.268 23.973 1.00 11.91 341 LYS A C 1
ATOM 2384 O O . LYS A 1 341 ? 19.621 16.279 23.960 1.00 10.08 341 LYS A O 1
ATOM 2390 N N . ILE A 1 342 ? 17.773 15.179 24.675 1.00 9.97 342 ILE A N 1
ATOM 2391 C CA . ILE A 1 342 ? 17.273 16.299 25.481 1.00 10.18 342 ILE A CA 1
ATOM 2392 C C . ILE A 1 342 ? 18.204 16.600 26.648 1.00 11.38 342 ILE A C 1
ATOM 2393 O O . ILE A 1 342 ? 18.478 17.774 26.906 1.00 10.35 342 ILE A O 1
ATOM 2398 N N . SER A 1 343 ? 18.676 15.553 27.353 1.00 8.35 343 SER A N 1
ATOM 2399 C CA A SER A 1 343 ? 19.526 15.742 28.522 0.50 8.83 343 SER A CA 1
ATOM 2400 C CA B SER A 1 343 ? 19.550 15.719 28.516 0.50 9.11 343 SER A CA 1
ATOM 2401 C C . SER A 1 343 ? 20.876 16.377 28.185 1.00 13.06 343 SER A C 1
ATOM 2402 O O . SER A 1 343 ? 21.279 17.342 28.855 1.00 12.11 343 SER A O 1
ATOM 2407 N N . TYR A 1 344 ? 21.581 15.835 27.177 1.00 12.12 344 TYR A N 1
ATOM 2408 C CA . TYR A 1 344 ? 22.945 16.293 26.891 1.00 13.15 344 TYR A CA 1
ATOM 2409 C C . TYR A 1 344 ? 23.363 16.423 25.430 1.00 14.86 344 TYR A C 1
ATOM 2410 O O . TYR A 1 344 ? 24.109 17.355 25.113 1.00 12.59 344 TYR A O 1
ATOM 2419 N N . THR A 1 345 ? 23.009 15.453 24.572 1.00 11.13 345 THR A N 1
ATOM 2420 C CA . THR A 1 345 ? 23.557 15.430 23.210 1.00 11.47 345 THR A CA 1
ATOM 2421 C C . THR A 1 345 ? 23.166 16.567 22.301 1.00 13.16 345 THR A C 1
ATOM 2422 O O . THR A 1 345 ? 24.032 17.055 21.577 1.00 13.04 345 THR A O 1
ATOM 2426 N N . ASN A 1 346 ? 21.881 17.000 22.306 1.00 9.19 346 ASN A N 1
ATOM 2427 C CA . ASN A 1 346 ? 21.515 18.148 21.454 1.00 8.56 346 ASN A CA 1
ATOM 2428 C C . ASN A 1 346 ? 22.371 19.373 21.851 1.00 11.71 346 ASN A C 1
ATOM 2429 O O . ASN A 1 346 ? 22.910 20.046 20.979 1.00 11.49 346 ASN A O 1
ATOM 2434 N N . GLY A 1 347 ? 22.486 19.613 23.159 1.00 9.53 347 GLY A N 1
ATOM 2435 C CA . GLY A 1 347 ? 23.211 20.748 23.723 1.00 9.94 347 GLY A CA 1
ATOM 2436 C C . GLY A 1 347 ? 24.712 20.684 23.538 1.00 13.45 347 GLY A C 1
ATOM 2437 O O . GLY A 1 347 ? 25.330 21.698 23.207 1.00 11.39 347 GLY A O 1
ATOM 2438 N N . ALA A 1 348 ? 25.306 19.475 23.712 1.00 11.57 348 ALA A N 1
ATOM 2439 C CA . ALA A 1 348 ? 26.757 19.283 23.535 1.00 11.77 348 ALA A CA 1
ATOM 2440 C C . ALA A 1 348 ? 27.147 19.579 22.067 1.00 16.76 348 ALA A C 1
ATOM 2441 O O . ALA A 1 348 ? 28.170 20.230 21.821 1.00 17.76 348 ALA A O 1
ATOM 2443 N N . LYS A 1 349 ? 26.286 19.187 21.106 1.00 14.32 349 LYS A N 1
ATOM 2444 C CA . LYS A 1 349 ? 26.534 19.466 19.681 1.00 14.50 349 LYS A CA 1
ATOM 2445 C C . LYS A 1 349 ? 26.469 20.976 19.416 1.00 18.24 349 LYS A C 1
ATOM 2446 O O . LYS A 1 349 ? 27.370 21.547 18.788 1.00 16.61 349 LYS A O 1
ATOM 2452 N N . LEU A 1 350 ? 25.426 21.623 19.949 1.00 13.86 350 LEU A N 1
ATOM 2453 C CA . LEU A 1 350 ? 25.206 23.063 19.792 1.00 13.82 350 LEU A CA 1
ATOM 2454 C C . LEU A 1 350 ? 26.367 23.905 20.366 1.00 18.08 350 LEU A C 1
ATOM 2455 O O . LEU A 1 350 ? 26.795 24.876 19.731 1.00 18.68 350 LEU A O 1
ATOM 2460 N N . LEU A 1 351 ? 26.868 23.528 21.549 1.00 13.08 351 LEU A N 1
ATOM 2461 C CA . LEU A 1 351 ? 27.945 24.233 22.257 1.00 14.11 351 LEU A CA 1
ATOM 2462 C C . LEU A 1 351 ? 29.361 23.820 21.810 1.00 18.59 351 LEU A C 1
ATOM 2463 O O . LEU A 1 351 ? 30.340 24.397 22.297 1.00 18.40 351 LEU A O 1
ATOM 2468 N N . GLY A 1 352 ? 29.450 22.813 20.949 1.00 16.54 352 GLY A N 1
ATOM 2469 C CA . GLY A 1 352 ? 30.722 22.279 20.470 1.00 17.38 352 GLY A CA 1
ATOM 2470 C C . GLY A 1 352 ? 31.522 21.616 21.577 1.00 23.14 352 GLY A C 1
ATOM 2471 O O . GLY A 1 352 ? 32.737 21.790 21.640 1.00 25.20 352 GLY A O 1
ATOM 2472 N N . LEU A 1 353 ? 30.849 20.878 22.480 1.00 18.25 353 LEU A N 1
ATOM 2473 C CA . LEU A 1 353 ? 31.516 20.182 23.590 1.00 27.28 353 LEU A CA 1
ATOM 2474 C C . LEU A 1 353 ? 32.026 18.807 23.182 1.00 64.62 353 LEU A C 1
ATOM 2475 O O . LEU A 1 353 ? 31.284 18.024 22.598 1.00 43.13 353 LEU A O 1
#

Foldseek 3Di:
DFEAEQAEAEDPVLQVVQVCRHLVVVVVVVVLVLQPQFAYAYAHDPRQLLAPDDPSSLVSQLVVLVVVLVSCVVVVRHYAYAGRANQLQQVSRLVSNCCSVVVSVHAYHEYADHPVDACLDPSNLSNLVSCLVSLHAYEYEFDQDDPVCLVPPQDDDDDPVRSRCCCPVVQNRLLRSLVSVLSNVLSASCVVRVSYAEYELLRSCVLVCLVVLVPDDRVVYPDRSLVCCQRHYAYENCQADQVSVVSSCVRNNLLRYEYHRVPPVGSHPCSNPRLVPHPDDPVSSCNHRYVSPCVSRVD

Organism: Staphylococcus aureus (strain Mu50 / ATCC 700699) (NCBI:txid158878)

InterPro domains:
  IPR006680 Amidohydrolase-related [PF04909] (59-332)
  IPR032465 2-amino-3-carboxymuconate-6-semialdehyde decarboxylase [PTHR21240] (2-333)
  IPR032466 Metal-dependent hydrolase [SSF51556] (51-333)